Protein AF-A0A969NDB6-F1 (afdb_monomer_lite)

pLDDT: mean 90.85, std 9.31, range [54.62, 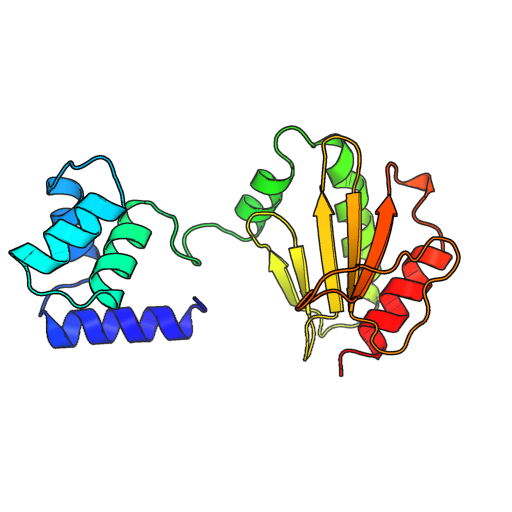98.62]

Secondary structure (DSSP, 8-state):
--HHHHHHHHHHHHHHHS--HHHHHHHHHHT--SSHHHHHHHHHHHH---HHHHHHHHHHHTT-STTSS-HHHHHHHHHTT-GGGHHHHHHHHHHHHTT-TT-EEEE-SS-EEEESSSEEEEEEE-SSS-EEEEE--TTPPPBTTBEE--STT-S--EEEEESSGGG--HHHHHHHHHHHHH--

Sequence (184 aa):
MDKKTEDTMIANLFKNTGKTIEEWIEIAKSMNTGKHGETVKLLKEKYELGLFFADLIVHKVNGTDSGSSSNEELIEKQYKGKEGLRPIYNKLLSSIMAFGNDIEVAPKNAYVSLRRKKQFACLKPATKTRFEIELIIKGQEASGILEAIVGAGAMCTHKIKIEDETQLTPEVYKWIELAYNKAN

Structure (mmCIF, N/CA/C/O backbone):
data_AF-A0A969NDB6-F1
#
_entry.id   AF-A0A969NDB6-F1
#
loop_
_atom_site.group_PDB
_atom_site.id
_atom_site.type_symbol
_atom_site.label_atom_id
_atom_site.label_alt_id
_atom_site.label_comp_id
_atom_site.label_asym_id
_atom_site.label_entity_id
_atom_site.label_seq_id
_atom_site.pdbx_PDB_ins_code
_atom_site.Cartn_x
_atom_site.Cartn_y
_atom_site.Cartn_z
_atom_site.occupancy
_atom_site.B_iso_or_equiv
_atom_site.auth_seq_id
_atom_site.auth_comp_id
_atom_site.auth_asym_id
_atom_site.auth_atom_id
_atom_site.pdbx_PDB_model_num
ATOM 1 N N . MET A 1 1 ? 4.160 -3.849 -11.859 1.00 56.94 1 MET A N 1
ATOM 2 C CA . MET A 1 1 ? 3.758 -4.795 -12.913 1.00 56.94 1 MET A CA 1
ATOM 3 C C . MET A 1 1 ? 3.403 -6.111 -12.242 1.00 56.94 1 MET A C 1
ATOM 5 O O . MET A 1 1 ? 4.077 -6.469 -11.284 1.00 56.94 1 MET A O 1
ATOM 9 N N . ASP A 1 2 ? 2.317 -6.778 -12.624 1.00 61.88 2 ASP A N 1
ATOM 10 C CA . ASP A 1 2 ? 2.126 -8.169 -12.199 1.00 61.88 2 ASP A CA 1
ATOM 11 C C . ASP A 1 2 ? 3.085 -9.081 -12.984 1.00 61.88 2 ASP A C 1
ATOM 13 O O . ASP A 1 2 ? 3.506 -8.741 -14.092 1.00 61.88 2 ASP A O 1
ATOM 17 N N . LYS A 1 3 ? 3.434 -10.235 -12.407 1.00 68.31 3 LYS A N 1
ATOM 18 C CA . LYS A 1 3 ? 4.443 -11.151 -12.961 1.00 68.31 3 LYS A CA 1
ATOM 19 C C . LYS A 1 3 ? 4.118 -11.615 -14.388 1.00 68.31 3 LYS A C 1
ATOM 21 O O . LYS A 1 3 ? 5.010 -11.719 -15.218 1.00 68.31 3 LYS A O 1
ATOM 26 N N . LYS A 1 4 ? 2.837 -11.824 -14.705 1.00 73.94 4 LYS A N 1
ATOM 27 C CA . LYS A 1 4 ? 2.400 -12.306 -16.023 1.00 73.94 4 LYS A CA 1
ATOM 28 C C . LYS A 1 4 ? 2.613 -11.254 -17.115 1.00 73.94 4 LYS A C 1
ATOM 30 O O . LYS A 1 4 ? 3.022 -11.586 -18.231 1.00 73.94 4 LYS A O 1
ATOM 35 N N . THR A 1 5 ? 2.343 -9.991 -16.797 1.00 76.12 5 THR A N 1
ATOM 36 C CA . THR A 1 5 ? 2.625 -8.865 -17.696 1.00 76.12 5 THR A CA 1
ATOM 37 C C . THR A 1 5 ? 4.128 -8.723 -17.941 1.00 76.12 5 THR A C 1
ATOM 39 O O . THR A 1 5 ? 4.548 -8.536 -19.081 1.00 76.12 5 THR A O 1
ATOM 42 N N . GLU A 1 6 ? 4.942 -8.889 -16.900 1.00 80.31 6 GLU A N 1
ATOM 43 C CA . GLU A 1 6 ? 6.401 -8.818 -16.998 1.00 80.31 6 GLU A CA 1
ATOM 44 C C . GLU A 1 6 ? 6.988 -9.938 -17.871 1.00 80.31 6 GLU A C 1
ATOM 46 O O . GLU A 1 6 ? 7.731 -9.651 -18.810 1.00 80.31 6 GLU A O 1
ATOM 51 N N . ASP A 1 7 ? 6.573 -11.189 -17.648 1.00 84.69 7 ASP A N 1
ATOM 52 C CA . ASP A 1 7 ? 7.001 -12.346 -18.448 1.00 84.69 7 ASP A CA 1
ATOM 53 C C . ASP A 1 7 ? 6.663 -12.154 -19.938 1.00 84.69 7 ASP A C 1
ATOM 55 O O . ASP A 1 7 ? 7.471 -12.431 -20.829 1.00 84.69 7 ASP A O 1
ATOM 59 N N . THR A 1 8 ? 5.479 -11.600 -20.222 1.00 89.06 8 THR A N 1
ATOM 60 C CA . THR A 1 8 ? 5.049 -11.276 -21.592 1.00 89.06 8 THR A CA 1
ATOM 61 C C . THR A 1 8 ? 5.933 -10.192 -22.217 1.00 89.06 8 THR A C 1
ATOM 63 O O . THR A 1 8 ? 6.289 -10.276 -23.395 1.00 89.06 8 THR A O 1
ATOM 66 N N . MET A 1 9 ? 6.313 -9.169 -21.448 1.00 87.81 9 MET A N 1
ATOM 67 C CA . MET A 1 9 ? 7.205 -8.112 -21.927 1.00 87.81 9 MET A CA 1
ATOM 68 C C . MET A 1 9 ? 8.623 -8.626 -22.183 1.00 87.81 9 MET A C 1
ATOM 70 O O . MET A 1 9 ? 9.207 -8.248 -23.196 1.00 87.81 9 MET A O 1
ATOM 74 N N . ILE A 1 10 ? 9.150 -9.517 -21.340 1.00 90.94 10 ILE A N 1
ATOM 75 C CA . ILE A 1 10 ? 10.466 -10.147 -21.540 1.00 90.94 10 ILE A CA 1
ATOM 76 C C . ILE A 1 10 ? 10.468 -11.004 -22.813 1.00 90.94 10 ILE A C 1
ATOM 78 O O . ILE A 1 10 ? 11.380 -10.891 -23.634 1.00 90.94 10 ILE A O 1
ATOM 82 N N . ALA A 1 11 ? 9.419 -11.800 -23.039 1.00 91.75 11 ALA A N 1
ATOM 83 C CA . ALA A 1 11 ? 9.289 -12.588 -24.265 1.00 91.75 11 ALA A CA 1
ATOM 84 C C . ALA A 1 11 ? 9.238 -11.699 -25.523 1.00 91.75 11 ALA A C 1
ATOM 86 O O . ALA A 1 11 ? 9.901 -11.981 -26.524 1.00 91.75 11 ALA A O 1
ATOM 87 N N . ASN A 1 12 ? 8.492 -10.591 -25.468 1.00 92.69 12 ASN A N 1
ATOM 88 C CA . ASN A 1 12 ? 8.413 -9.634 -26.573 1.00 92.69 12 ASN A CA 1
ATOM 89 C C . ASN A 1 12 ? 9.724 -8.866 -26.789 1.00 92.69 12 ASN A C 1
ATOM 91 O O . ASN A 1 12 ? 10.077 -8.590 -27.933 1.00 92.69 12 ASN A O 1
ATOM 95 N N . LEU A 1 13 ? 10.461 -8.552 -25.721 1.00 94.12 13 LEU A N 1
ATOM 96 C CA . LEU A 1 13 ? 11.786 -7.942 -25.810 1.00 94.12 13 LEU A CA 1
ATOM 97 C C . LEU A 1 13 ? 12.733 -8.844 -26.606 1.00 94.12 13 LEU A C 1
ATOM 99 O O . LEU A 1 13 ? 13.347 -8.379 -27.568 1.00 94.12 13 LEU A O 1
ATOM 103 N N . PHE A 1 14 ? 12.792 -10.134 -26.264 1.00 94.12 14 PHE A N 1
ATOM 104 C CA . PHE A 1 14 ? 13.602 -11.105 -27.000 1.00 94.12 14 PHE A CA 1
ATOM 105 C C . PHE A 1 14 ? 13.150 -11.224 -28.457 1.00 94.12 14 PHE A C 1
ATOM 107 O O . PHE A 1 14 ? 13.968 -11.124 -29.366 1.00 94.12 14 PHE A O 1
ATOM 114 N N . LYS A 1 15 ? 11.842 -11.345 -28.705 1.00 93.56 15 LYS A N 1
ATOM 115 C CA . LYS A 1 15 ? 11.293 -11.438 -30.066 1.00 93.56 15 LYS A CA 1
ATOM 116 C C . LYS A 1 15 ? 11.643 -10.226 -30.939 1.00 93.56 15 LYS A C 1
ATOM 118 O O . LYS A 1 15 ? 11.889 -10.393 -32.130 1.00 93.56 15 LYS A O 1
ATOM 123 N N . ASN A 1 16 ? 11.657 -9.027 -30.360 1.00 90.94 16 ASN A N 1
ATOM 124 C CA . ASN A 1 16 ? 11.872 -7.783 -31.100 1.00 90.94 16 ASN A CA 1
ATOM 125 C C . ASN A 1 16 ? 13.351 -7.419 -31.261 1.00 90.94 16 ASN A C 1
ATOM 127 O O . ASN A 1 16 ? 13.701 -6.729 -32.212 1.00 90.94 16 ASN A O 1
ATOM 131 N N . THR A 1 17 ? 14.205 -7.839 -30.329 1.00 92.88 17 THR A N 1
ATOM 132 C CA . THR A 1 17 ? 15.612 -7.405 -30.277 1.00 92.88 17 THR A CA 1
ATOM 133 C C . THR A 1 17 ? 16.616 -8.533 -30.496 1.00 92.88 17 THR A C 1
ATOM 135 O O . THR A 1 17 ? 17.795 -8.267 -30.715 1.00 92.88 17 THR A O 1
ATOM 138 N N . GLY A 1 18 ? 16.175 -9.789 -30.406 1.00 93.56 18 GLY A N 1
ATOM 139 C CA . GLY A 1 18 ? 17.024 -10.979 -30.457 1.00 93.56 18 GLY A CA 1
ATOM 140 C C . GLY A 1 18 ? 17.910 -11.186 -29.224 1.00 93.56 18 GLY A C 1
ATOM 141 O O . GLY A 1 18 ? 18.709 -12.116 -29.223 1.00 93.56 18 GLY A O 1
ATOM 142 N N . LYS A 1 19 ? 17.794 -10.334 -28.196 1.00 94.56 19 LYS A N 1
ATOM 143 C CA . LYS A 1 19 ? 18.609 -10.375 -26.975 1.00 94.56 19 LYS A CA 1
ATOM 144 C C . LYS A 1 19 ? 17.772 -10.684 -25.750 1.00 94.56 19 LYS A C 1
ATOM 146 O O . LYS A 1 19 ? 16.642 -10.201 -25.631 1.00 94.56 19 LYS A O 1
ATOM 151 N N . THR A 1 20 ? 18.313 -11.489 -24.842 1.00 95.12 20 THR A N 1
ATOM 152 C CA . THR A 1 20 ? 17.637 -11.800 -23.580 1.00 95.12 20 THR A CA 1
ATOM 153 C C . THR A 1 20 ? 17.645 -10.590 -22.648 1.00 95.12 20 THR A C 1
ATOM 155 O O . THR A 1 20 ? 18.378 -9.616 -22.850 1.00 95.12 20 THR A O 1
ATOM 158 N N . ILE A 1 21 ? 16.811 -10.635 -21.608 1.00 92.88 21 ILE A N 1
ATOM 159 C CA . ILE A 1 21 ? 16.787 -9.570 -20.603 1.00 92.88 21 ILE A CA 1
ATOM 160 C C . ILE A 1 21 ? 18.132 -9.474 -19.866 1.00 92.88 21 ILE A C 1
ATOM 162 O O . ILE A 1 21 ? 18.583 -8.370 -19.584 1.00 92.88 21 ILE A O 1
ATOM 166 N N . GLU A 1 22 ? 18.819 -10.594 -19.633 1.00 92.75 22 GLU A N 1
ATOM 167 C CA . GLU A 1 22 ? 20.148 -10.647 -19.011 1.00 92.75 22 GLU A CA 1
ATOM 168 C C . GLU A 1 22 ? 21.210 -9.954 -19.872 1.00 92.75 22 GLU A C 1
ATOM 170 O O . GLU A 1 22 ? 21.992 -9.155 -19.358 1.00 92.75 22 GLU A O 1
ATOM 175 N N . GLU A 1 23 ? 21.206 -10.181 -21.188 1.00 94.12 23 GLU A N 1
ATOM 176 C CA . GLU A 1 23 ? 22.120 -9.488 -22.105 1.00 94.12 23 GLU A CA 1
ATOM 177 C C . GLU A 1 23 ? 21.876 -7.974 -22.108 1.00 94.12 23 GLU A C 1
ATOM 179 O O . GLU A 1 23 ? 22.820 -7.180 -22.082 1.00 94.12 23 GLU A O 1
ATOM 184 N N . TRP A 1 24 ? 20.608 -7.556 -22.098 1.00 95.69 24 TRP A N 1
ATOM 185 C CA . TRP A 1 24 ? 20.250 -6.142 -22.010 1.00 95.69 24 TRP A CA 1
ATOM 186 C C . TRP A 1 24 ? 20.646 -5.505 -20.677 1.00 95.69 24 TRP A C 1
ATOM 188 O O . TRP A 1 24 ? 21.069 -4.346 -20.663 1.00 95.69 24 TRP A O 1
ATOM 198 N N . ILE A 1 25 ? 20.541 -6.244 -19.571 1.00 92.50 25 ILE A N 1
ATOM 199 C CA . ILE A 1 25 ? 21.003 -5.804 -18.250 1.00 92.50 25 ILE A CA 1
ATOM 200 C C . ILE A 1 25 ? 22.509 -5.522 -18.284 1.00 92.50 25 ILE A C 1
ATOM 202 O O . ILE A 1 25 ? 22.933 -4.468 -17.811 1.00 92.50 25 ILE A O 1
ATOM 206 N N . GLU A 1 26 ? 23.316 -6.405 -18.874 1.00 93.75 26 GLU A N 1
ATOM 207 C CA . GLU A 1 26 ? 24.767 -6.198 -18.980 1.00 93.75 26 GLU A CA 1
ATOM 208 C C . GLU A 1 26 ? 25.119 -5.009 -19.887 1.00 93.75 26 GLU A C 1
ATOM 210 O O . GLU A 1 26 ? 25.949 -4.167 -19.522 1.00 93.75 26 GLU A O 1
ATOM 215 N N . ILE A 1 27 ? 24.415 -4.853 -21.015 1.00 93.81 27 ILE A N 1
ATOM 216 C CA . ILE A 1 27 ? 24.542 -3.670 -21.880 1.00 93.81 27 ILE A CA 1
ATOM 217 C C . ILE A 1 27 ? 24.242 -2.394 -21.087 1.00 93.81 27 ILE A C 1
ATOM 219 O O . ILE A 1 27 ? 25.039 -1.457 -21.113 1.00 93.81 27 ILE A O 1
ATOM 223 N N . ALA A 1 28 ? 23.131 -2.353 -20.353 1.00 91.75 28 ALA A N 1
ATOM 224 C CA . ALA A 1 28 ? 22.728 -1.184 -19.580 1.00 91.75 28 ALA A CA 1
ATOM 225 C C . ALA A 1 28 ? 23.688 -0.877 -18.415 1.00 91.75 28 ALA A C 1
ATOM 227 O O . ALA A 1 28 ? 24.012 0.293 -18.199 1.00 91.75 28 ALA A O 1
ATOM 228 N N . LYS A 1 29 ? 24.209 -1.893 -17.709 1.00 89.50 29 LYS A N 1
ATOM 229 C CA . LYS A 1 29 ? 25.241 -1.720 -16.667 1.00 89.50 29 LYS A CA 1
ATOM 230 C C . LYS A 1 29 ? 26.524 -1.110 -17.232 1.00 89.50 29 LYS A C 1
ATOM 232 O O . LYS A 1 29 ? 27.082 -0.199 -16.623 1.00 89.50 29 LYS A O 1
ATOM 237 N N . SER A 1 30 ? 26.959 -1.551 -18.416 1.00 90.44 30 SER A N 1
ATOM 238 C CA . SER A 1 30 ? 28.181 -1.038 -19.057 1.00 90.44 30 SER A CA 1
ATOM 239 C C . SER A 1 30 ? 28.108 0.445 -19.453 1.00 90.44 30 SER A C 1
ATOM 241 O O . SER A 1 30 ? 29.143 1.080 -19.644 1.00 90.44 30 SER A O 1
ATOM 243 N N . MET A 1 31 ? 26.905 1.034 -19.529 1.00 88.12 31 MET A N 1
ATOM 244 C CA . MET A 1 31 ? 26.732 2.459 -19.843 1.00 88.12 31 MET A CA 1
ATOM 245 C C . MET A 1 31 ? 27.167 3.396 -18.706 1.00 88.12 31 MET A C 1
ATOM 247 O O . MET A 1 31 ? 27.392 4.575 -18.966 1.00 88.12 31 MET A O 1
ATOM 251 N N . ASN A 1 32 ? 27.265 2.892 -17.469 1.00 76.31 32 ASN A N 1
ATOM 252 C CA . ASN A 1 32 ? 27.785 3.586 -16.282 1.00 76.31 32 ASN A CA 1
ATOM 253 C C . ASN A 1 32 ? 27.264 5.027 -16.059 1.00 76.31 32 ASN A C 1
ATOM 255 O O . ASN A 1 32 ? 28.014 5.923 -15.680 1.00 76.31 32 ASN A O 1
ATOM 259 N N . THR A 1 33 ? 25.973 5.274 -16.294 1.00 78.44 33 THR A N 1
ATOM 260 C CA . THR A 1 33 ? 25.375 6.620 -16.156 1.00 78.44 33 THR A CA 1
ATOM 261 C C . THR A 1 33 ? 25.088 7.012 -14.702 1.00 78.44 33 THR A C 1
ATOM 263 O O . THR A 1 33 ? 24.906 8.186 -14.392 1.00 78.44 33 THR A O 1
ATOM 266 N N . GLY A 1 34 ? 24.961 6.032 -13.798 1.00 73.06 34 GLY A N 1
ATOM 267 C CA . GLY A 1 34 ? 24.562 6.239 -12.402 1.00 73.06 34 GLY A CA 1
ATOM 268 C C . GLY A 1 34 ? 23.130 6.761 -12.194 1.00 73.06 34 GLY A C 1
ATOM 269 O O . GLY A 1 34 ? 22.713 6.939 -11.050 1.00 73.06 34 GLY A O 1
ATOM 270 N N . LYS A 1 35 ? 22.352 7.004 -13.260 1.00 81.81 35 LYS A N 1
ATOM 271 C CA . LYS A 1 35 ? 21.000 7.578 -13.183 1.00 81.81 35 LYS A CA 1
ATOM 272 C C . LYS A 1 35 ? 20.023 6.853 -14.099 1.00 81.81 35 LYS A C 1
ATOM 274 O O . LYS A 1 35 ? 20.237 6.750 -15.303 1.00 81.81 35 LYS A O 1
ATOM 279 N N . HIS A 1 36 ? 18.880 6.467 -13.532 1.00 86.50 36 HIS A N 1
ATOM 280 C CA . HIS A 1 36 ? 17.821 5.734 -14.230 1.00 86.50 36 HIS A CA 1
ATOM 281 C C . HIS A 1 36 ? 17.387 6.412 -15.546 1.00 86.50 36 HIS A C 1
ATOM 283 O O . HIS A 1 36 ? 17.457 5.797 -16.608 1.00 86.50 36 HIS A O 1
ATOM 289 N N . GLY A 1 37 ? 17.006 7.695 -15.501 1.00 85.94 37 GLY A N 1
ATOM 290 C CA . GLY A 1 37 ? 16.507 8.410 -16.684 1.00 85.94 37 GLY A CA 1
ATOM 291 C C . GLY A 1 37 ? 17.548 8.589 -17.797 1.00 85.94 37 GLY A C 1
ATOM 292 O O . GLY A 1 37 ? 17.196 8.572 -18.975 1.00 85.94 37 GLY A O 1
ATOM 293 N N . GLU A 1 38 ? 18.831 8.707 -17.442 1.00 90.25 38 GLU A N 1
ATOM 294 C CA . GLU A 1 38 ? 19.919 8.805 -18.422 1.00 90.25 38 GLU A CA 1
ATOM 295 C C . GLU A 1 38 ? 20.175 7.449 -19.099 1.00 90.25 38 GLU A C 1
ATOM 297 O O . GLU A 1 38 ? 20.328 7.406 -20.319 1.00 90.25 38 GLU A O 1
ATOM 302 N N . THR A 1 39 ? 20.114 6.331 -18.362 1.00 91.06 39 THR A N 1
ATOM 303 C CA . THR 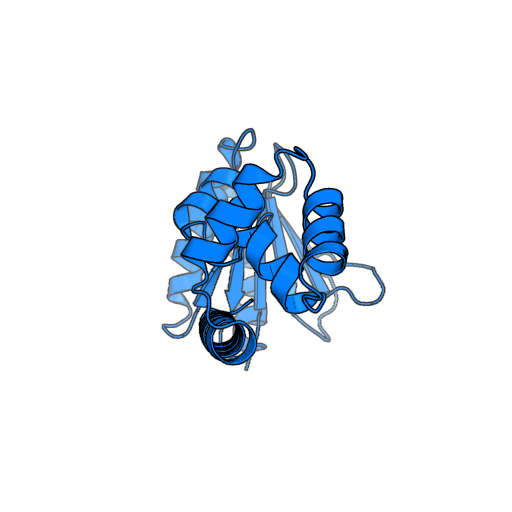A 1 39 ? 20.203 4.985 -18.963 1.00 91.06 39 THR A CA 1
ATOM 304 C C . THR A 1 39 ? 19.031 4.700 -19.898 1.00 91.06 39 THR A C 1
ATOM 306 O O . THR A 1 39 ? 19.245 4.211 -21.005 1.00 91.06 39 THR A O 1
ATOM 309 N N . VAL A 1 40 ? 17.799 5.054 -19.503 1.00 91.88 40 VAL A N 1
ATOM 310 C CA . VAL A 1 40 ? 16.613 4.905 -20.369 1.00 91.88 40 VAL A CA 1
ATOM 311 C C . VAL A 1 40 ? 16.798 5.702 -21.660 1.00 91.88 40 VAL A C 1
ATOM 313 O O . VAL A 1 40 ? 16.564 5.177 -22.747 1.00 91.88 40 VAL A O 1
ATOM 316 N N . LYS A 1 41 ? 17.261 6.955 -21.566 1.00 93.56 41 LYS A N 1
ATOM 317 C CA . LYS A 1 41 ? 17.526 7.796 -22.740 1.00 93.56 41 LYS A CA 1
ATOM 318 C C . LYS A 1 41 ? 18.564 7.162 -23.673 1.00 93.56 41 LYS A C 1
ATOM 320 O O . LYS A 1 41 ? 18.301 7.058 -24.866 1.00 93.56 41 LYS A O 1
ATOM 325 N N . LEU A 1 42 ? 19.690 6.682 -23.142 1.00 93.50 42 LEU A N 1
ATOM 326 C CA . LEU A 1 42 ? 20.736 6.043 -23.949 1.00 93.50 42 LEU A CA 1
ATOM 327 C C . LEU A 1 42 ? 20.272 4.744 -24.612 1.00 93.50 42 LEU A C 1
ATOM 329 O O . LEU A 1 42 ? 20.627 4.497 -25.761 1.00 93.50 42 LEU A O 1
ATOM 333 N N . LEU A 1 43 ? 19.472 3.927 -23.922 1.00 94.25 43 LEU A N 1
ATOM 334 C CA . LEU A 1 43 ? 18.885 2.713 -24.496 1.00 94.25 43 LEU A CA 1
ATOM 335 C C . LEU A 1 43 ? 17.964 3.039 -25.678 1.00 94.25 43 LEU A C 1
ATOM 337 O O . LEU A 1 43 ? 18.006 2.357 -26.699 1.00 94.25 43 LEU A O 1
ATOM 341 N N . LYS A 1 44 ? 17.181 4.117 -25.572 1.00 94.44 44 LYS A N 1
ATOM 342 C CA . LYS A 1 44 ? 16.338 4.599 -26.673 1.00 94.44 44 LYS A CA 1
ATOM 343 C C . LYS A 1 44 ? 17.166 5.145 -27.838 1.00 94.44 44 LYS A C 1
ATOM 345 O O . LYS A 1 44 ? 16.866 4.838 -28.981 1.00 94.44 44 LYS A O 1
ATOM 350 N N . GLU A 1 45 ? 18.186 5.957 -27.563 1.00 93.69 45 GLU A N 1
ATOM 351 C CA . GLU A 1 45 ? 18.968 6.642 -28.605 1.00 93.69 45 GLU A CA 1
ATOM 352 C C . GLU A 1 45 ? 19.951 5.715 -29.328 1.00 93.69 45 GLU A C 1
ATOM 354 O O . GLU A 1 45 ? 20.113 5.828 -30.537 1.00 93.69 45 GLU A O 1
ATOM 359 N N . LYS A 1 46 ? 20.612 4.800 -28.609 1.00 93.38 46 LYS A N 1
ATOM 360 C CA . LYS A 1 46 ? 21.635 3.914 -29.193 1.00 93.38 46 LYS A CA 1
ATOM 361 C C . LYS A 1 46 ? 21.072 2.625 -29.783 1.00 93.38 46 LYS A C 1
ATOM 363 O O . LYS A 1 46 ? 21.708 2.048 -30.657 1.00 93.38 46 LYS A O 1
ATOM 368 N N . TYR A 1 47 ? 19.937 2.154 -29.269 1.00 91.38 47 TYR A N 1
ATOM 369 C CA . TYR A 1 47 ? 19.380 0.843 -29.615 1.00 91.38 47 TYR A CA 1
ATOM 370 C C . TYR A 1 47 ? 17.924 0.907 -30.079 1.00 91.38 47 TYR A C 1
ATOM 372 O O . TYR A 1 47 ? 17.288 -0.135 -30.215 1.00 91.38 47 TYR A O 1
ATOM 380 N N . GLU A 1 48 ? 17.388 2.116 -30.280 1.00 90.56 48 GLU A N 1
ATOM 381 C CA . GLU A 1 48 ? 16.028 2.364 -30.783 1.00 90.56 48 GLU A CA 1
ATOM 382 C C . GLU A 1 48 ? 14.931 1.645 -29.980 1.00 90.56 48 GLU A C 1
ATOM 384 O O . GLU A 1 48 ? 13.835 1.366 -30.471 1.00 90.56 48 GLU A O 1
ATOM 389 N N . LEU A 1 49 ? 15.208 1.352 -28.704 1.00 92.19 49 LEU A N 1
ATOM 390 C CA . LEU A 1 49 ? 14.249 0.678 -27.844 1.00 92.19 49 LEU A CA 1
ATOM 391 C C . LEU A 1 49 ? 13.063 1.597 -27.544 1.00 92.19 49 LEU A C 1
ATOM 393 O O . LEU A 1 49 ? 13.212 2.781 -27.244 1.00 92.19 49 LEU A O 1
ATOM 397 N N . GLY A 1 50 ? 11.859 1.025 -27.554 1.00 89.31 50 GLY A N 1
ATOM 398 C CA . GLY A 1 50 ? 10.670 1.703 -27.047 1.00 89.31 50 GLY A CA 1
ATOM 399 C C . GLY A 1 50 ? 10.784 1.989 -25.545 1.00 89.31 50 GLY A C 1
ATOM 400 O O . GLY A 1 50 ? 11.457 1.258 -24.815 1.00 89.31 50 GLY A O 1
ATOM 401 N N . LEU A 1 51 ? 10.075 3.024 -25.070 1.00 88.88 51 LEU A N 1
ATOM 402 C CA . LEU A 1 51 ? 10.086 3.449 -23.660 1.00 88.88 51 LEU A CA 1
ATOM 403 C C . LEU A 1 51 ? 9.876 2.270 -22.704 1.00 88.88 51 LEU A C 1
ATOM 405 O O . LEU A 1 51 ? 10.642 2.110 -21.767 1.00 88.88 51 LEU A O 1
ATOM 409 N N . PHE A 1 52 ? 8.888 1.422 -22.982 1.00 85.88 52 PHE A N 1
ATOM 410 C CA . PHE A 1 52 ? 8.537 0.290 -22.128 1.00 85.88 52 PHE A CA 1
ATOM 411 C C . PHE A 1 52 ? 9.667 -0.738 -21.961 1.00 85.88 52 PHE A C 1
ATOM 413 O O . PHE A 1 52 ? 9.845 -1.270 -20.870 1.00 85.88 52 PHE A O 1
ATOM 420 N N . PHE A 1 53 ? 10.439 -1.013 -23.016 1.00 92.12 53 PHE A N 1
ATOM 421 C CA . PHE A 1 53 ? 11.565 -1.947 -22.945 1.00 92.12 53 PHE A CA 1
ATOM 422 C C . PHE A 1 53 ? 12.776 -1.320 -22.266 1.00 92.12 53 PHE A C 1
ATOM 424 O O . PHE A 1 53 ? 13.383 -1.950 -21.405 1.00 92.12 53 PHE A O 1
ATOM 431 N N . ALA A 1 54 ? 13.095 -0.071 -22.613 1.00 91.56 54 ALA A N 1
ATOM 432 C CA . ALA A 1 54 ? 14.176 0.659 -21.964 1.00 91.56 54 ALA A CA 1
ATOM 433 C C . ALA A 1 54 ? 13.925 0.787 -20.450 1.00 91.56 54 ALA A C 1
ATOM 435 O O . ALA A 1 54 ? 14.821 0.527 -19.654 1.00 91.56 54 ALA A O 1
ATOM 436 N N . ASP A 1 55 ? 12.694 1.106 -20.051 1.00 88.44 55 ASP A N 1
ATOM 437 C CA . ASP A 1 55 ? 12.288 1.227 -18.650 1.00 88.44 55 ASP A CA 1
ATOM 438 C C . ASP A 1 55 ? 12.362 -0.118 -17.906 1.00 88.44 55 ASP A C 1
ATOM 440 O O . ASP A 1 55 ? 12.961 -0.196 -16.833 1.00 88.44 55 ASP A O 1
ATOM 444 N N . LEU A 1 56 ? 11.866 -1.207 -18.516 1.00 88.75 56 LEU A N 1
ATOM 445 C CA . LEU A 1 56 ? 11.976 -2.572 -17.978 1.00 88.75 56 LEU A CA 1
ATOM 446 C C . LEU A 1 56 ? 13.434 -2.967 -17.697 1.00 88.75 56 LEU A C 1
ATOM 448 O O . LEU A 1 56 ? 13.741 -3.463 -16.612 1.00 88.75 56 LEU A O 1
ATOM 452 N N . ILE A 1 57 ? 14.335 -2.732 -18.655 1.00 90.56 57 ILE A N 1
ATOM 453 C CA . ILE A 1 57 ? 15.760 -3.069 -18.525 1.00 90.56 57 ILE A CA 1
ATOM 454 C C . ILE A 1 57 ? 16.382 -2.299 -17.357 1.00 90.56 57 ILE A C 1
ATOM 456 O O . ILE A 1 57 ? 17.062 -2.889 -16.520 1.00 90.56 57 ILE A O 1
ATOM 460 N N . VAL A 1 58 ? 16.132 -0.992 -17.254 1.00 90.00 58 VAL A N 1
ATOM 461 C CA . VAL A 1 58 ? 16.723 -0.171 -16.186 1.00 90.00 58 VAL A CA 1
ATOM 462 C C . VAL A 1 58 ? 16.124 -0.507 -14.817 1.00 90.00 58 VAL A C 1
ATOM 464 O O . VAL A 1 58 ? 16.844 -0.499 -13.817 1.00 90.00 58 VAL A O 1
ATOM 467 N N . HIS A 1 59 ? 14.840 -0.865 -14.748 1.00 85.81 59 HIS A N 1
ATOM 468 C CA . HIS A 1 59 ? 14.233 -1.396 -13.527 1.00 85.81 59 HIS A CA 1
ATOM 469 C C . HIS A 1 59 ? 14.906 -2.691 -13.062 1.00 85.81 59 HIS A C 1
ATOM 471 O O . HIS A 1 59 ? 15.231 -2.804 -11.878 1.00 85.81 59 HIS A O 1
ATOM 477 N N . LYS A 1 60 ? 15.196 -3.612 -13.989 1.00 86.56 60 LYS A N 1
ATOM 478 C CA . LYS A 1 60 ? 15.930 -4.852 -13.698 1.00 86.56 60 LYS A CA 1
ATOM 479 C C . LYS A 1 60 ? 17.370 -4.603 -13.256 1.00 86.56 60 LYS A C 1
ATOM 481 O O . LYS A 1 60 ? 17.825 -5.223 -12.301 1.00 86.56 60 LYS A O 1
ATOM 486 N N . VAL A 1 61 ? 18.076 -3.664 -13.892 1.00 86.31 61 VAL A N 1
ATOM 487 C CA . VAL A 1 61 ? 19.436 -3.257 -13.481 1.00 86.31 61 VAL A CA 1
ATOM 488 C C . VAL A 1 61 ? 19.448 -2.729 -12.046 1.00 86.31 61 VAL A C 1
ATOM 490 O O . VAL A 1 61 ? 20.346 -3.060 -11.276 1.00 86.31 61 VAL A O 1
ATOM 493 N N . ASN A 1 62 ? 18.449 -1.924 -11.681 1.00 81.56 62 ASN A N 1
ATOM 494 C CA . ASN A 1 62 ? 18.377 -1.281 -10.371 1.00 81.56 62 ASN A CA 1
ATOM 495 C C . ASN A 1 62 ? 17.738 -2.162 -9.283 1.00 81.56 62 ASN A C 1
ATOM 497 O O . ASN A 1 62 ? 17.657 -1.722 -8.136 1.00 81.56 62 ASN A O 1
ATOM 501 N N . GLY A 1 63 ? 17.228 -3.351 -9.626 1.00 73.31 63 GLY A N 1
ATOM 502 C CA . GLY A 1 63 ? 16.447 -4.190 -8.710 1.00 73.31 63 GLY A CA 1
ATOM 503 C C . GLY A 1 63 ? 15.169 -3.508 -8.206 1.00 73.31 63 GLY A C 1
ATOM 504 O O . GLY A 1 63 ? 14.724 -3.759 -7.086 1.00 73.31 63 GLY A O 1
ATOM 505 N N . THR A 1 64 ? 14.608 -2.585 -8.993 1.00 67.44 64 THR A N 1
ATOM 506 C CA . THR A 1 64 ? 13.377 -1.845 -8.664 1.00 67.44 64 THR A CA 1
ATOM 507 C C . THR A 1 64 ? 12.176 -2.305 -9.477 1.00 67.44 64 THR A C 1
ATOM 509 O O . THR A 1 64 ? 11.106 -1.700 -9.385 1.00 67.44 64 THR A O 1
ATOM 512 N N . ASP A 1 65 ? 12.319 -3.365 -10.271 1.00 67.44 65 ASP A N 1
ATOM 513 C CA . ASP A 1 65 ? 11.163 -4.041 -10.835 1.00 67.44 65 ASP A CA 1
ATOM 514 C C . ASP A 1 65 ? 10.298 -4.638 -9.721 1.00 67.44 65 ASP A C 1
ATOM 516 O O . ASP A 1 65 ? 10.753 -5.024 -8.644 1.00 67.44 65 ASP A O 1
ATOM 520 N N . SER A 1 66 ? 9.006 -4.709 -10.004 1.00 57.25 66 SER A N 1
ATOM 521 C CA . SER A 1 66 ? 7.979 -5.167 -9.071 1.00 57.25 66 SER A CA 1
ATOM 522 C C . SER A 1 66 ? 8.152 -6.609 -8.574 1.00 57.25 66 SER A C 1
ATOM 524 O O . SER A 1 66 ? 7.449 -6.976 -7.634 1.00 57.25 66 SER A O 1
ATOM 526 N N . GLY A 1 67 ? 9.046 -7.403 -9.176 1.00 56.97 67 GLY A N 1
ATOM 527 C CA . GLY A 1 67 ? 9.380 -8.769 -8.763 1.00 56.97 67 GLY A CA 1
ATOM 528 C C . GLY A 1 67 ? 10.717 -8.924 -8.027 1.00 56.97 67 GLY A C 1
ATOM 529 O O . GLY A 1 67 ? 11.002 -10.021 -7.555 1.00 56.97 67 GLY A O 1
ATOM 530 N N . SER A 1 68 ? 11.525 -7.865 -7.902 1.00 58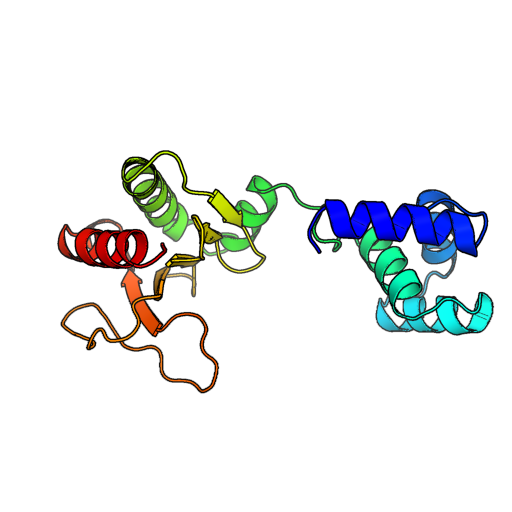.19 68 SER A N 1
ATOM 531 C CA . SER A 1 68 ? 12.887 -7.947 -7.342 1.00 58.19 68 SER A CA 1
ATOM 532 C C . SER A 1 68 ? 12.971 -7.955 -5.817 1.00 58.19 68 SER A C 1
ATOM 534 O O . SER A 1 68 ? 14.037 -8.212 -5.269 1.00 58.19 68 SER A O 1
ATOM 536 N N . SER A 1 69 ? 11.883 -7.652 -5.108 1.00 60.12 69 SER A N 1
ATOM 537 C CA . SER A 1 69 ? 11.838 -7.741 -3.644 1.00 60.12 69 SER A CA 1
ATOM 538 C C . SER A 1 69 ? 10.811 -8.775 -3.217 1.00 60.12 69 SER A C 1
ATOM 540 O O . SER A 1 69 ? 9.677 -8.769 -3.702 1.00 60.12 69 SER A O 1
ATOM 542 N N . SER A 1 70 ? 11.193 -9.638 -2.279 1.00 77.56 70 SER A N 1
ATOM 543 C CA . SER A 1 70 ? 10.242 -10.538 -1.630 1.00 77.56 70 SER A CA 1
ATOM 544 C C . SER A 1 70 ? 9.198 -9.750 -0.824 1.00 77.56 70 SER A C 1
ATOM 546 O O . SER A 1 70 ? 9.424 -8.605 -0.417 1.00 77.56 70 SER A O 1
ATOM 548 N N . ASN A 1 71 ? 8.039 -10.366 -0.568 1.00 80.94 71 ASN A N 1
ATOM 549 C CA . ASN A 1 71 ? 7.004 -9.767 0.280 1.00 80.94 71 ASN A CA 1
ATOM 550 C C . ASN A 1 71 ? 7.557 -9.379 1.660 1.00 80.94 71 ASN A C 1
ATOM 552 O O . ASN A 1 71 ? 7.227 -8.306 2.162 1.00 80.94 71 ASN A O 1
ATOM 556 N N . GLU A 1 72 ? 8.426 -10.217 2.233 1.00 81.56 72 GLU A N 1
ATOM 557 C CA . GLU A 1 72 ? 9.057 -9.950 3.525 1.00 81.56 72 GLU A CA 1
ATOM 558 C C . GLU A 1 72 ? 10.000 -8.746 3.444 1.00 81.56 72 GLU A C 1
ATOM 560 O O . GLU A 1 72 ? 9.887 -7.832 4.250 1.00 81.56 72 GLU A O 1
ATOM 565 N N . GLU A 1 73 ? 10.854 -8.655 2.420 1.00 84.81 73 GLU A N 1
ATOM 566 C CA . GLU A 1 73 ? 11.732 -7.489 2.236 1.00 84.81 73 GLU A CA 1
ATOM 567 C C . GLU A 1 73 ? 10.962 -6.176 2.080 1.00 84.81 73 GLU A C 1
ATOM 569 O O . GLU A 1 73 ? 11.401 -5.135 2.577 1.00 84.81 73 GLU A O 1
ATOM 574 N N . LEU A 1 74 ? 9.827 -6.195 1.375 1.00 88.44 74 LEU A N 1
ATOM 575 C CA . LEU A 1 74 ? 8.970 -5.017 1.244 1.00 88.44 74 LEU A CA 1
ATOM 576 C C . LEU A 1 74 ? 8.370 -4.613 2.590 1.00 88.44 74 LEU A C 1
ATOM 578 O O . LEU A 1 74 ? 8.306 -3.419 2.880 1.00 88.44 74 LEU A O 1
ATOM 582 N N . ILE A 1 75 ? 7.956 -5.581 3.407 1.00 91.62 75 ILE A N 1
ATOM 583 C CA . ILE A 1 75 ? 7.454 -5.327 4.759 1.00 91.62 75 ILE A CA 1
ATOM 584 C C . ILE A 1 75 ? 8.586 -4.771 5.628 1.00 91.62 75 ILE A C 1
ATOM 586 O O . ILE A 1 75 ? 8.434 -3.680 6.166 1.00 91.62 75 ILE A O 1
ATOM 590 N N . GLU A 1 76 ? 9.747 -5.424 5.696 1.00 91.75 76 GLU A N 1
ATOM 591 C CA . GLU A 1 76 ? 10.917 -4.962 6.462 1.00 91.75 76 GLU A CA 1
ATOM 592 C C . GLU A 1 76 ? 11.283 -3.504 6.152 1.00 91.75 76 GLU A C 1
ATOM 594 O O . GLU A 1 76 ? 11.444 -2.673 7.051 1.00 91.75 76 GLU A O 1
ATOM 599 N N . LYS A 1 77 ? 11.339 -3.152 4.861 1.00 93.44 77 LYS A N 1
ATOM 600 C CA . LYS A 1 77 ? 11.643 -1.785 4.410 1.00 93.44 77 LYS A CA 1
ATOM 601 C C . LYS A 1 77 ? 10.635 -0.753 4.927 1.00 93.44 77 LYS A C 1
ATOM 603 O O . LYS A 1 77 ? 11.042 0.372 5.218 1.00 93.44 77 LYS A O 1
ATOM 608 N N . GLN A 1 78 ? 9.354 -1.106 5.072 1.00 94.62 78 GLN A N 1
ATOM 609 C CA . GLN A 1 78 ? 8.325 -0.192 5.587 1.00 94.62 78 GLN A CA 1
ATOM 610 C C . GLN A 1 78 ? 8.540 0.181 7.061 1.00 94.62 78 GLN A C 1
ATOM 612 O O . GLN A 1 78 ? 8.133 1.273 7.469 1.00 94.62 78 GLN A O 1
ATOM 617 N N . TYR A 1 79 ? 9.182 -0.691 7.847 1.00 96.38 79 TYR A N 1
ATOM 618 C CA . TYR A 1 79 ? 9.375 -0.505 9.292 1.00 96.38 79 TYR A CA 1
ATOM 619 C C . TYR A 1 79 ? 10.754 0.015 9.687 1.00 96.38 79 TYR A C 1
ATOM 621 O O . TYR A 1 79 ? 10.966 0.288 10.866 1.00 96.38 79 TYR A O 1
ATOM 629 N N . LYS A 1 80 ? 11.678 0.215 8.741 1.00 95.50 80 LYS A N 1
ATOM 630 C CA . LYS A 1 80 ? 12.988 0.805 9.043 1.00 95.50 80 LYS A CA 1
ATOM 631 C C . LYS A 1 80 ? 12.828 2.207 9.656 1.00 95.50 80 LYS A C 1
ATOM 633 O O . LYS A 1 80 ? 12.309 3.122 9.012 1.00 95.50 80 LYS A O 1
ATOM 638 N N . GLY A 1 81 ? 13.287 2.384 10.894 1.00 96.12 81 GLY A N 1
ATOM 639 C CA . GLY A 1 81 ? 13.106 3.595 11.705 1.00 96.12 81 GLY A CA 1
ATOM 640 C C . GLY A 1 81 ? 11.699 3.779 12.294 1.00 96.12 81 GLY A C 1
ATOM 641 O O . GLY A 1 81 ? 11.378 4.882 12.748 1.00 96.12 81 GLY A O 1
ATOM 642 N N . LYS A 1 82 ? 10.855 2.742 12.231 1.00 96.75 82 LYS A N 1
ATOM 643 C CA . LYS A 1 82 ? 9.463 2.660 12.718 1.00 96.75 82 LYS A CA 1
ATOM 644 C C . LYS A 1 82 ? 9.183 1.295 13.372 1.00 96.75 82 LYS A C 1
ATOM 646 O O . LYS A 1 82 ? 8.050 0.815 13.367 1.00 96.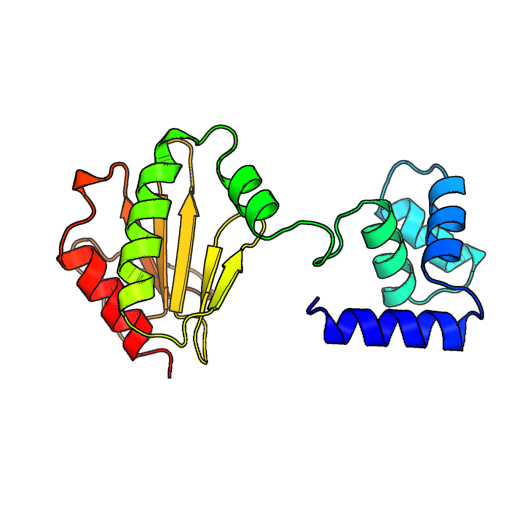75 82 LYS A O 1
ATOM 651 N N . GLU A 1 83 ? 10.213 0.645 13.903 1.00 96.25 83 GLU A N 1
ATOM 652 C CA . GLU A 1 83 ? 10.201 -0.756 14.337 1.00 96.25 83 GLU A CA 1
ATOM 653 C C . GLU A 1 83 ? 9.142 -1.020 15.418 1.00 96.25 83 GLU A C 1
ATOM 655 O O . GLU A 1 83 ? 8.492 -2.064 15.410 1.00 96.25 83 GLU A O 1
ATOM 660 N N . GLY A 1 84 ? 8.892 -0.033 16.288 1.00 95.44 84 GLY A N 1
ATOM 661 C CA . GLY A 1 84 ? 7.864 -0.098 17.332 1.00 95.44 84 GLY A CA 1
ATOM 662 C C . GLY A 1 84 ? 6.428 -0.255 16.817 1.00 95.44 84 GLY A C 1
ATOM 663 O O . GLY A 1 84 ? 5.558 -0.655 17.581 1.00 95.44 84 GLY A O 1
ATOM 664 N N . LEU A 1 85 ? 6.166 -0.004 15.528 1.00 97.56 85 LEU A N 1
ATOM 665 C CA . LEU A 1 85 ? 4.846 -0.199 14.916 1.00 97.56 85 LEU A CA 1
ATOM 666 C C . LEU A 1 85 ? 4.642 -1.608 14.341 1.00 97.56 85 LEU A C 1
ATOM 668 O O . LEU A 1 85 ? 3.536 -1.944 13.909 1.00 97.56 85 LEU A O 1
ATOM 672 N N . ARG A 1 86 ? 5.682 -2.449 14.305 1.00 95.75 86 ARG A N 1
ATOM 673 C CA . ARG A 1 86 ? 5.575 -3.811 13.764 1.00 95.75 86 ARG A CA 1
ATOM 674 C C . ARG A 1 86 ? 4.641 -4.728 14.567 1.00 95.75 86 ARG A C 1
ATOM 676 O O . ARG A 1 86 ? 3.889 -5.468 13.931 1.00 95.75 86 ARG A O 1
ATOM 683 N N . PRO A 1 87 ? 4.601 -4.675 15.912 1.00 96.69 87 PRO A N 1
ATOM 684 C CA . PRO A 1 87 ? 3.645 -5.466 16.688 1.00 96.69 87 PRO A CA 1
ATOM 685 C C . PRO A 1 87 ? 2.177 -5.185 16.326 1.00 96.69 87 PRO A C 1
ATOM 687 O O . PRO A 1 87 ? 1.401 -6.126 16.153 1.00 96.69 87 PRO A O 1
ATOM 690 N N . ILE A 1 88 ? 1.818 -3.914 16.084 1.00 98.00 88 ILE A N 1
ATOM 691 C CA . ILE A 1 88 ? 0.473 -3.511 15.627 1.00 98.00 88 ILE A CA 1
ATOM 692 C C . ILE A 1 88 ? 0.116 -4.220 14.315 1.00 98.00 88 ILE A C 1
ATOM 694 O O . ILE A 1 88 ? -0.964 -4.796 14.191 1.00 98.00 88 ILE A O 1
ATOM 698 N N . TYR A 1 89 ? 1.036 -4.221 13.348 1.00 97.81 89 TYR A N 1
ATOM 699 C CA . TYR A 1 89 ? 0.833 -4.896 12.068 1.00 97.81 89 TYR A CA 1
ATOM 700 C C . TYR A 1 89 ? 0.657 -6.403 12.211 1.00 97.81 89 TYR A C 1
ATOM 702 O O . TYR A 1 89 ? -0.297 -6.947 11.661 1.00 97.81 89 TYR A O 1
ATOM 710 N N . ASN A 1 90 ? 1.529 -7.068 12.973 1.00 95.94 90 ASN A N 1
ATOM 711 C CA . ASN A 1 90 ? 1.460 -8.516 13.168 1.00 95.94 90 ASN A CA 1
ATOM 712 C C . ASN A 1 90 ? 0.115 -8.933 13.786 1.00 95.94 90 ASN A C 1
ATOM 714 O O . ASN A 1 90 ? -0.516 -9.888 13.329 1.00 95.94 90 ASN A O 1
ATOM 718 N N . LYS A 1 91 ? -0.351 -8.187 14.795 1.00 97.31 91 LYS A N 1
ATOM 719 C CA . LYS A 1 91 ? -1.616 -8.450 15.490 1.00 97.31 91 LYS A CA 1
ATOM 720 C C . LYS A 1 91 ? -2.836 -8.201 14.605 1.00 97.31 91 LYS A C 1
ATOM 722 O O . LYS A 1 91 ? -3.746 -9.034 14.570 1.00 97.31 91 LYS A O 1
ATOM 727 N N . LEU A 1 92 ? -2.835 -7.095 13.856 1.00 98.06 92 LEU A N 1
ATOM 728 C CA . LEU A 1 92 ? -3.872 -6.796 12.868 1.00 98.06 92 LEU A CA 1
ATOM 729 C C . LEU A 1 92 ? -3.932 -7.875 11.792 1.00 98.06 92 LEU A C 1
ATOM 731 O O . LEU A 1 92 ? -5.001 -8.422 11.548 1.00 98.06 92 LEU A O 1
ATOM 735 N N . LEU A 1 93 ? -2.795 -8.205 11.176 1.00 96.69 93 LEU A N 1
ATOM 736 C CA . LEU A 1 93 ? -2.743 -9.172 10.088 1.00 96.69 93 LEU A CA 1
ATOM 737 C C . LEU A 1 93 ? -3.259 -10.538 10.545 1.00 96.69 93 LEU A C 1
ATOM 739 O O . LEU A 1 93 ? -4.149 -11.082 9.903 1.00 96.69 93 LEU A O 1
ATOM 743 N N . SER A 1 94 ? -2.771 -11.045 11.681 1.00 95.25 94 SER A N 1
ATOM 744 C CA . SER A 1 94 ? -3.229 -12.319 12.251 1.00 95.25 94 SER A CA 1
ATOM 745 C C . SER A 1 94 ? -4.750 -12.351 12.453 1.00 95.25 94 SER A C 1
ATOM 747 O O . SER A 1 94 ? -5.419 -13.290 12.025 1.00 95.25 94 SER A O 1
ATOM 749 N N . SER A 1 95 ? -5.316 -11.281 13.021 1.00 97.00 95 SER A N 1
ATOM 750 C CA . SER A 1 95 ? -6.759 -11.186 13.276 1.00 97.00 95 SER A CA 1
ATOM 751 C C . SER A 1 95 ? -7.579 -11.081 11.986 1.00 97.00 95 SER A C 1
ATOM 753 O O . SER A 1 95 ? -8.622 -11.714 11.863 1.00 97.00 95 SER A O 1
ATOM 755 N N . ILE A 1 96 ? -7.107 -10.307 11.004 1.00 97.62 96 ILE A N 1
ATOM 756 C CA . ILE A 1 96 ? -7.807 -10.107 9.727 1.00 97.62 96 ILE A CA 1
ATOM 757 C C . ILE A 1 96 ? -7.789 -11.383 8.884 1.00 97.62 96 ILE A C 1
ATOM 759 O O . ILE A 1 96 ? -8.793 -11.703 8.253 1.00 97.62 96 ILE A O 1
ATOM 763 N N . MET A 1 97 ? -6.688 -12.141 8.896 1.00 95.44 97 MET A N 1
ATOM 764 C CA . MET A 1 97 ? -6.603 -13.419 8.179 1.00 95.44 97 MET A CA 1
ATOM 765 C C . MET A 1 97 ? -7.634 -14.446 8.673 1.00 95.44 97 MET A C 1
ATOM 767 O O . MET A 1 97 ? -7.977 -15.360 7.929 1.00 95.44 97 MET A O 1
ATOM 771 N N . ALA A 1 98 ? -8.179 -14.280 9.884 1.00 95.75 98 ALA A N 1
ATOM 772 C CA . ALA A 1 98 ? -9.256 -15.121 10.402 1.00 95.75 98 ALA A CA 1
ATOM 773 C C . ALA A 1 98 ? -10.650 -14.782 9.831 1.00 95.75 98 ALA A C 1
ATOM 775 O O . ALA A 1 98 ? -11.581 -15.558 10.034 1.00 95.75 98 ALA A O 1
ATOM 776 N N . PHE A 1 99 ? -10.822 -13.661 9.114 1.00 95.00 99 PHE A N 1
ATOM 777 C CA . PHE A 1 99 ? -12.116 -13.287 8.519 1.00 95.00 99 PHE A CA 1
ATOM 778 C C . PHE A 1 99 ? -12.504 -14.183 7.335 1.00 95.00 99 PHE A C 1
ATOM 780 O O . PHE A 1 99 ? -13.689 -14.390 7.082 1.00 95.00 99 PHE A O 1
ATOM 787 N N . GLY A 1 100 ? -11.523 -14.737 6.617 1.00 92.00 100 GLY A N 1
ATOM 788 C CA . GLY A 1 100 ? -11.771 -15.696 5.547 1.00 92.00 100 GLY A CA 1
ATOM 789 C C . GLY A 1 100 ? -10.512 -16.111 4.791 1.00 92.00 100 GLY A C 1
ATOM 790 O O . GLY A 1 100 ? -9.489 -15.432 4.812 1.00 92.00 100 GLY A O 1
ATOM 791 N N . ASN A 1 101 ? -10.611 -17.233 4.077 1.00 92.38 101 ASN A N 1
ATOM 792 C CA . ASN A 1 101 ? -9.475 -17.877 3.404 1.00 92.38 101 ASN A CA 1
ATOM 793 C C . ASN A 1 101 ? -9.125 -17.272 2.034 1.00 92.38 101 ASN A C 1
ATOM 795 O O . ASN A 1 101 ? -8.269 -17.797 1.328 1.00 92.38 101 ASN A O 1
ATOM 799 N N . ASP A 1 102 ? -9.806 -16.208 1.622 1.00 93.31 102 ASP A N 1
ATOM 800 C CA . ASP A 1 102 ? -9.675 -15.595 0.300 1.00 93.31 102 ASP A CA 1
ATOM 801 C C . ASP A 1 102 ? -9.048 -14.194 0.348 1.00 93.31 102 ASP A C 1
ATOM 803 O O . ASP A 1 102 ? -9.244 -13.376 -0.554 1.00 93.31 102 ASP A O 1
ATOM 807 N N . ILE A 1 103 ? -8.296 -13.921 1.416 1.00 94.56 103 ILE A N 1
ATOM 808 C CA . ILE A 1 103 ? -7.546 -12.684 1.598 1.00 94.56 103 ILE A CA 1
ATOM 809 C C . ILE A 1 103 ? -6.162 -12.822 0.962 1.00 94.56 103 ILE A C 1
ATOM 811 O O . ILE A 1 103 ? -5.354 -13.665 1.345 1.00 94.56 103 ILE A O 1
ATOM 815 N N . GLU A 1 104 ? -5.872 -11.937 0.019 1.00 93.94 104 GLU A N 1
ATOM 816 C CA . GLU A 1 104 ? -4.548 -11.709 -0.541 1.00 93.94 104 GLU A CA 1
ATOM 817 C C . GLU A 1 104 ? -3.841 -10.585 0.232 1.00 93.94 104 GLU A C 1
ATOM 819 O O . GLU A 1 104 ? -4.371 -9.477 0.394 1.00 93.94 104 GLU A O 1
ATOM 824 N N . VAL A 1 105 ? -2.609 -10.863 0.662 1.00 93.69 105 VAL A N 1
ATOM 825 C CA . VAL A 1 105 ? -1.693 -9.890 1.268 1.00 93.69 105 VAL A CA 1
ATOM 826 C C . VAL A 1 105 ? -0.703 -9.429 0.201 1.00 93.69 105 VAL A C 1
ATOM 828 O O . VAL A 1 105 ? 0.137 -10.203 -0.253 1.00 93.69 105 VAL A O 1
ATOM 831 N N . ALA A 1 106 ? -0.785 -8.157 -0.188 1.00 91.50 106 ALA A N 1
ATOM 832 C CA . ALA A 1 106 ? 0.026 -7.577 -1.255 1.00 91.50 106 ALA A CA 1
ATOM 833 C C . ALA A 1 106 ? 0.850 -6.378 -0.743 1.00 91.50 106 ALA A C 1
ATOM 835 O O . ALA A 1 106 ? 0.403 -5.226 -0.849 1.00 91.50 106 ALA A O 1
ATOM 836 N N . PRO A 1 107 ? 2.061 -6.613 -0.200 1.00 91.81 107 PRO A N 1
ATOM 837 C CA . PRO A 1 107 ? 2.979 -5.552 0.200 1.00 91.81 107 PRO A CA 1
ATOM 838 C C . PRO A 1 107 ? 3.312 -4.594 -0.950 1.00 91.81 107 PRO A C 1
ATOM 840 O O . PRO A 1 107 ? 3.419 -4.983 -2.116 1.00 91.81 107 PRO A O 1
ATOM 843 N N . LYS A 1 108 ? 3.456 -3.312 -0.614 1.00 90.00 108 LYS A N 1
ATOM 844 C CA . LYS A 1 108 ? 3.929 -2.226 -1.484 1.00 90.00 108 LYS A CA 1
ATOM 845 C C . LYS A 1 108 ? 5.089 -1.513 -0.786 1.00 90.00 108 LYS A C 1
ATOM 847 O O . LYS A 1 108 ? 5.499 -1.894 0.302 1.00 90.00 108 LYS A O 1
ATOM 852 N N . ASN A 1 109 ? 5.611 -0.446 -1.384 1.00 88.38 109 ASN A N 1
ATOM 853 C CA . ASN A 1 109 ? 6.757 0.268 -0.808 1.00 88.38 109 ASN A CA 1
ATOM 854 C C . ASN A 1 109 ? 6.454 0.962 0.531 1.00 88.38 109 ASN A C 1
ATOM 856 O O . ASN A 1 109 ? 7.359 1.140 1.336 1.00 88.38 109 ASN A O 1
ATOM 860 N N . ALA A 1 110 ? 5.208 1.388 0.761 1.00 91.19 110 ALA A N 1
ATOM 861 C CA . ALA A 1 110 ? 4.850 2.229 1.910 1.00 91.19 110 ALA A CA 1
ATOM 862 C C . ALA A 1 110 ? 3.714 1.670 2.780 1.00 91.19 110 ALA A C 1
ATOM 864 O O . ALA A 1 110 ? 3.405 2.249 3.818 1.00 91.19 110 ALA A O 1
ATOM 865 N N . TYR A 1 111 ? 3.059 0.600 2.334 1.00 95.62 111 TYR A N 1
ATOM 866 C CA . TYR A 1 111 ? 1.931 -0.019 3.020 1.00 95.62 111 TYR A CA 1
ATOM 867 C C . TYR A 1 111 ? 1.743 -1.453 2.526 1.00 95.62 111 TYR A C 1
ATOM 869 O O . TYR A 1 111 ? 2.231 -1.828 1.456 1.00 95.62 111 TYR A O 1
ATOM 877 N N . VAL A 1 112 ? 0.971 -2.237 3.265 1.00 97.00 112 VAL A N 1
ATOM 878 C CA . VAL A 1 112 ? 0.506 -3.560 2.850 1.00 97.00 112 VAL A CA 1
ATOM 879 C C . VAL A 1 112 ? -0.955 -3.471 2.434 1.00 97.00 112 VAL A C 1
ATOM 881 O O . VAL A 1 112 ? -1.803 -3.020 3.199 1.00 97.00 112 VAL A O 1
ATOM 884 N N . SER A 1 113 ? -1.246 -3.860 1.194 1.00 96.81 113 SER A N 1
ATOM 885 C CA . SER A 1 113 ? -2.603 -3.887 0.652 1.00 96.81 113 SER A CA 1
ATOM 886 C C . SER A 1 113 ? -3.270 -5.215 0.994 1.00 96.81 113 SER A C 1
ATOM 888 O O . SER A 1 113 ? -2.697 -6.265 0.715 1.00 96.81 113 SER A O 1
ATOM 890 N N . LEU A 1 114 ? -4.476 -5.170 1.557 1.00 97.19 114 LEU A N 1
ATOM 891 C CA . LEU A 1 114 ? -5.299 -6.350 1.811 1.00 97.19 114 LEU A CA 1
ATOM 892 C C . LEU A 1 114 ? -6.461 -6.388 0.824 1.00 97.19 114 LEU A C 1
ATOM 894 O O . LEU A 1 114 ? -7.176 -5.391 0.631 1.00 97.19 114 LEU A O 1
ATOM 898 N N . ARG A 1 115 ? -6.614 -7.530 0.157 1.00 95.31 115 ARG A N 1
ATOM 899 C CA . ARG A 1 115 ? -7.526 -7.697 -0.977 1.00 95.31 115 ARG A CA 1
ATOM 900 C C . ARG A 1 115 ? -8.265 -9.020 -0.886 1.00 95.31 115 ARG A C 1
ATOM 902 O O . ARG A 1 115 ? -7.776 -9.960 -0.285 1.00 95.31 115 ARG A O 1
ATOM 909 N N . ARG A 1 116 ? -9.436 -9.077 -1.508 1.00 91.69 116 ARG A N 1
ATOM 910 C CA . ARG A 1 116 ? -10.105 -10.319 -1.918 1.00 91.69 116 ARG A CA 1
ATOM 911 C C . ARG A 1 116 ? -10.342 -10.228 -3.424 1.00 91.69 116 ARG A C 1
ATOM 913 O O . ARG A 1 116 ? -9.403 -10.043 -4.186 1.00 91.69 116 ARG A O 1
ATOM 920 N N . LYS A 1 117 ? -11.607 -10.164 -3.857 1.00 90.62 117 LYS A N 1
ATOM 921 C CA . LYS A 1 117 ? -11.992 -9.726 -5.210 1.00 90.62 117 LYS A CA 1
ATOM 922 C C . LYS A 1 117 ? -11.596 -8.278 -5.489 1.00 90.62 117 LYS A C 1
ATOM 924 O O . LYS A 1 117 ? -11.259 -7.922 -6.615 1.00 90.62 117 LYS A O 1
ATOM 929 N N . LYS A 1 118 ? -11.665 -7.433 -4.459 1.00 93.62 118 LYS A N 1
ATOM 930 C CA . LYS A 1 118 ? -11.238 -6.033 -4.487 1.00 93.62 118 LYS A CA 1
ATOM 931 C C . LYS A 1 118 ? -10.391 -5.740 -3.258 1.00 93.62 118 LYS A C 1
ATOM 933 O O . LYS A 1 118 ? -10.458 -6.446 -2.253 1.00 93.62 118 LYS A O 1
ATOM 938 N N . GLN A 1 119 ? -9.591 -4.686 -3.342 1.00 96.19 119 GLN A N 1
ATOM 939 C CA . GLN A 1 119 ? -8.902 -4.142 -2.180 1.00 96.19 119 GLN A CA 1
ATOM 940 C C . GLN A 1 119 ? -9.921 -3.627 -1.157 1.00 96.19 119 GLN A C 1
ATOM 942 O O . GLN A 1 119 ? -10.926 -3.034 -1.549 1.00 96.19 119 GLN A O 1
ATOM 947 N N . PHE A 1 120 ? -9.655 -3.849 0.131 1.00 97.81 120 PHE A N 1
ATOM 948 C CA . PHE A 1 120 ? -10.536 -3.401 1.216 1.00 97.81 120 PHE A CA 1
ATOM 949 C C . PHE A 1 120 ? -9.810 -2.617 2.306 1.00 97.81 120 PHE A C 1
ATOM 951 O O . PHE A 1 120 ? -10.419 -1.736 2.914 1.00 97.81 120 PHE A O 1
ATOM 958 N N . ALA A 1 121 ? -8.516 -2.878 2.511 1.00 98.12 121 ALA A N 1
ATOM 959 C CA . ALA A 1 121 ? -7.716 -2.168 3.498 1.00 98.12 121 ALA A CA 1
ATOM 960 C C . ALA A 1 121 ? -6.265 -1.931 3.044 1.00 98.12 121 ALA A C 1
ATOM 962 O O . ALA A 1 121 ? -5.718 -2.672 2.221 1.00 98.12 121 ALA A O 1
ATOM 963 N N . CYS A 1 122 ? -5.636 -0.909 3.622 1.00 98.25 122 CYS A N 1
ATOM 964 C CA . CYS A 1 122 ? -4.191 -0.712 3.643 1.00 98.25 122 CYS A CA 1
ATOM 965 C C . CYS A 1 122 ? -3.710 -0.651 5.093 1.00 98.25 122 CYS A C 1
ATOM 967 O O . CYS A 1 122 ? -4.232 0.127 5.892 1.00 98.25 122 CYS A O 1
ATOM 969 N N . LEU A 1 123 ? -2.678 -1.427 5.403 1.00 98.31 123 LEU A N 1
ATOM 970 C CA . LEU A 1 123 ? -1.963 -1.390 6.673 1.00 98.31 123 LEU A CA 1
ATOM 971 C C . LEU A 1 123 ? -0.675 -0.586 6.488 1.00 98.31 123 LEU A C 1
ATOM 973 O O . LEU A 1 123 ? 0.166 -0.961 5.669 1.00 98.31 123 LEU A O 1
ATOM 977 N N . LYS A 1 124 ? -0.534 0.540 7.190 1.00 97.19 124 LYS A N 1
ATOM 978 C CA . LYS A 1 124 ? 0.483 1.546 6.861 1.00 97.19 124 LYS A CA 1
ATOM 979 C C . LYS A 1 124 ? 1.181 2.089 8.112 1.00 97.19 124 LYS A C 1
ATOM 981 O O . LYS A 1 124 ? 0.561 2.832 8.874 1.00 97.19 124 LYS A O 1
ATOM 986 N N . PRO A 1 125 ? 2.488 1.843 8.303 1.00 97.50 125 PRO A N 1
ATOM 987 C CA . PRO A 1 125 ? 3.274 2.565 9.301 1.00 97.50 125 PRO A CA 1
ATOM 988 C C . PRO A 1 125 ? 3.535 4.000 8.805 1.00 97.50 125 PRO A C 1
ATOM 990 O O . PRO A 1 125 ? 4.560 4.293 8.188 1.00 97.50 125 PRO A O 1
ATOM 993 N N . ALA A 1 126 ? 2.578 4.909 9.002 1.00 96.25 126 ALA A N 1
ATOM 994 C CA . ALA A 1 126 ? 2.562 6.236 8.382 1.00 96.25 126 ALA A CA 1
ATOM 995 C C . ALA A 1 126 ? 3.714 7.141 8.853 1.00 96.25 126 ALA A C 1
ATOM 997 O O . ALA A 1 126 ? 4.389 7.764 8.030 1.00 96.25 126 ALA A O 1
ATOM 998 N N . THR A 1 127 ? 3.991 7.177 10.157 1.00 96.44 127 THR A N 1
ATOM 999 C CA . THR A 1 127 ? 5.111 7.933 10.755 1.00 96.44 127 THR A CA 1
ATOM 1000 C C . THR A 1 127 ? 5.915 7.036 11.705 1.00 96.44 127 THR A C 1
ATOM 1002 O O . THR A 1 127 ? 5.733 5.825 11.695 1.00 96.44 127 THR A O 1
ATOM 1005 N N . LYS A 1 128 ? 6.831 7.598 12.509 1.00 96.25 128 LYS A N 1
ATOM 1006 C CA . LYS A 1 128 ? 7.578 6.836 13.530 1.00 96.25 128 LYS A CA 1
ATOM 1007 C C . LYS A 1 128 ? 6.695 6.281 14.650 1.00 96.25 128 LYS A C 1
ATOM 1009 O O . LYS A 1 128 ? 7.045 5.269 15.238 1.00 96.25 128 LYS A O 1
ATOM 1014 N N . THR A 1 129 ? 5.584 6.953 14.938 1.00 95.81 129 THR A N 1
ATOM 1015 C CA . THR A 1 129 ? 4.710 6.651 16.082 1.00 95.81 129 THR A CA 1
ATOM 1016 C C . THR A 1 129 ? 3.259 6.428 15.682 1.00 95.81 129 THR A C 1
ATOM 1018 O O . THR A 1 129 ? 2.462 6.039 16.519 1.00 95.81 129 THR A O 1
ATOM 1021 N N . ARG A 1 130 ? 2.896 6.669 14.415 1.00 97.38 130 ARG A N 1
ATOM 1022 C CA . ARG A 1 130 ? 1.520 6.543 13.934 1.00 97.38 130 ARG A CA 1
ATOM 1023 C C . ARG A 1 130 ? 1.405 5.461 12.879 1.00 97.38 130 ARG A C 1
ATOM 1025 O O . ARG A 1 130 ? 2.006 5.559 11.805 1.00 97.38 130 ARG A O 1
ATOM 1032 N N . PHE A 1 131 ? 0.558 4.491 13.167 1.00 98.44 131 PHE A N 1
ATOM 1033 C CA . PHE A 1 131 ? 0.035 3.511 12.237 1.00 98.44 131 PHE A CA 1
ATOM 1034 C C . PHE A 1 131 ? -1.326 3.969 11.703 1.00 98.44 131 PHE A C 1
ATOM 1036 O O . PHE A 1 131 ? -2.136 4.542 12.429 1.00 98.44 131 PHE A O 1
ATOM 1043 N N . GLU A 1 132 ? -1.582 3.745 10.421 1.00 98.25 132 GLU A N 1
ATOM 1044 C CA . GLU A 1 132 ? -2.852 4.054 9.769 1.00 98.25 132 GLU A CA 1
ATOM 1045 C C . GLU A 1 132 ? -3.440 2.765 9.189 1.00 98.25 132 GLU A C 1
ATOM 1047 O O . GLU A 1 132 ? -2.781 2.037 8.443 1.00 98.25 132 GLU A O 1
ATOM 1052 N N . ILE A 1 133 ? -4.694 2.500 9.543 1.00 98.62 133 ILE A N 1
ATOM 1053 C CA . ILE A 1 133 ? -5.537 1.483 8.920 1.00 98.62 133 ILE A CA 1
ATOM 1054 C C . ILE A 1 133 ? -6.453 2.238 7.967 1.00 98.62 133 ILE A C 1
ATOM 1056 O O . ILE A 1 133 ? -7.412 2.872 8.404 1.00 98.62 133 ILE A O 1
ATOM 1060 N N . GLU A 1 134 ? -6.142 2.232 6.676 1.00 98.25 134 GLU A N 1
ATOM 1061 C CA . GLU A 1 134 ? -6.977 2.890 5.669 1.00 98.25 134 GLU A CA 1
ATOM 1062 C C . GLU A 1 134 ? -7.974 1.880 5.090 1.00 98.25 134 GLU A C 1
ATOM 1064 O O . GLU A 1 134 ? -7.593 0.761 4.756 1.00 98.25 134 GLU A O 1
ATOM 1069 N N . LEU A 1 135 ? -9.246 2.259 4.967 1.00 98.38 135 LEU A N 1
ATOM 1070 C CA . LEU A 1 135 ? -10.356 1.366 4.629 1.00 98.38 135 LEU A CA 1
ATOM 1071 C C . LEU A 1 135 ? -11.150 1.871 3.416 1.00 98.38 135 LEU A C 1
ATOM 1073 O O . LEU A 1 135 ? -11.391 3.076 3.242 1.00 98.38 135 LEU A O 1
ATOM 1077 N N . ILE A 1 136 ? -11.613 0.932 2.590 1.00 97.19 136 ILE A N 1
ATOM 1078 C CA . ILE A 1 136 ? -12.511 1.186 1.455 1.00 97.19 136 ILE A CA 1
ATOM 1079 C C . ILE A 1 136 ? -13.941 0.813 1.862 1.00 97.19 136 ILE A C 1
ATOM 1081 O O . ILE A 1 136 ? -14.370 -0.328 1.729 1.00 97.19 136 ILE A O 1
ATOM 1085 N N . ILE A 1 137 ? -14.696 1.798 2.349 1.00 95.75 137 ILE A N 1
ATOM 1086 C CA . ILE A 1 137 ? -16.065 1.652 2.858 1.00 95.75 137 ILE A CA 1
ATOM 1087 C C . ILE A 1 137 ? -16.949 2.744 2.240 1.00 95.75 137 ILE A C 1
ATOM 1089 O O . ILE A 1 137 ? -17.393 3.679 2.902 1.00 95.75 137 ILE A O 1
ATOM 1093 N N . LYS A 1 138 ? -17.196 2.657 0.929 1.00 91.88 138 LYS A N 1
ATOM 1094 C CA . LYS A 1 138 ? -18.027 3.642 0.215 1.00 91.88 138 LYS A CA 1
ATOM 1095 C C . LYS A 1 138 ? -19.438 3.723 0.821 1.00 91.88 138 LYS A C 1
ATOM 1097 O O . LYS A 1 138 ? -20.023 2.697 1.189 1.00 91.88 138 LYS A O 1
ATOM 1102 N N . GLY A 1 139 ? -19.962 4.946 0.914 1.00 91.50 139 GLY A N 1
ATOM 1103 C CA . GLY A 1 139 ? -21.282 5.238 1.484 1.00 91.50 139 GLY A CA 1
ATOM 1104 C C . GLY A 1 139 ? -21.380 5.068 3.004 1.00 91.50 139 GLY A C 1
ATOM 1105 O O . GLY A 1 139 ? -22.486 5.027 3.521 1.00 91.50 139 GLY A O 1
ATOM 1106 N N . GLN A 1 140 ? -20.255 4.912 3.707 1.00 94.81 140 GLN A N 1
ATOM 1107 C CA . GLN A 1 140 ? -20.206 4.969 5.167 1.00 94.81 140 GLN A CA 1
ATOM 1108 C C . GLN A 1 140 ? -19.888 6.399 5.601 1.00 94.81 140 GLN A C 1
ATOM 1110 O O . GLN A 1 140 ? -18.989 7.013 5.033 1.00 94.81 140 GLN A O 1
ATOM 1115 N N . GLU A 1 141 ? -20.612 6.917 6.590 1.00 95.31 141 GLU A N 1
ATOM 1116 C CA . GLU A 1 141 ? -20.243 8.169 7.250 1.00 95.31 141 GLU A CA 1
ATOM 1117 C C . GLU A 1 141 ? -19.126 7.921 8.267 1.00 95.31 141 GLU A C 1
ATOM 1119 O O . GLU A 1 141 ? -19.119 6.895 8.959 1.00 95.31 141 GLU A O 1
ATOM 1124 N N . ALA A 1 142 ? -18.199 8.875 8.359 1.00 95.50 142 ALA A N 1
ATOM 1125 C CA . ALA A 1 142 ? -17.176 8.903 9.393 1.00 95.50 142 ALA A CA 1
ATOM 1126 C C . ALA A 1 142 ? -17.827 9.030 10.778 1.00 95.50 142 ALA A C 1
ATOM 1128 O O . ALA A 1 142 ? -18.767 9.803 10.963 1.00 95.50 142 ALA A O 1
ATOM 1129 N N . SER A 1 143 ? -17.329 8.272 11.753 1.00 94.31 143 SER A N 1
ATOM 1130 C CA . SER A 1 143 ? -17.863 8.269 13.114 1.00 94.31 143 SER A CA 1
ATOM 1131 C C . SER A 1 143 ? -16.829 7.748 14.105 1.00 94.31 143 SER A C 1
ATOM 1133 O O . SER A 1 143 ? -16.113 6.789 13.814 1.00 94.31 143 SER A O 1
ATOM 1135 N N . GLY A 1 144 ? -16.757 8.373 15.282 1.00 95.25 144 GLY A N 1
ATOM 1136 C CA . GLY A 1 144 ? -15.837 7.971 16.344 1.00 95.25 144 GLY A CA 1
ATOM 1137 C C . GLY A 1 144 ? -14.384 7.944 15.866 1.00 95.25 144 GLY A C 1
ATOM 1138 O O . GLY A 1 144 ? -13.848 8.958 15.423 1.00 95.25 144 GLY A O 1
ATOM 1139 N N . ILE A 1 145 ? -13.759 6.769 15.944 1.00 97.19 145 ILE A N 1
ATOM 1140 C CA . ILE A 1 145 ? -12.364 6.541 15.529 1.00 97.19 145 ILE A CA 1
ATOM 1141 C C . ILE A 1 145 ? -12.172 6.456 14.004 1.00 97.19 145 ILE A C 1
ATOM 1143 O O . ILE A 1 145 ? -11.036 6.442 13.525 1.00 97.19 145 ILE A O 1
ATOM 1147 N N . LEU A 1 146 ? -13.265 6.357 13.238 1.00 98.00 146 LEU A N 1
ATOM 1148 C CA . LEU A 1 146 ? -13.254 6.266 11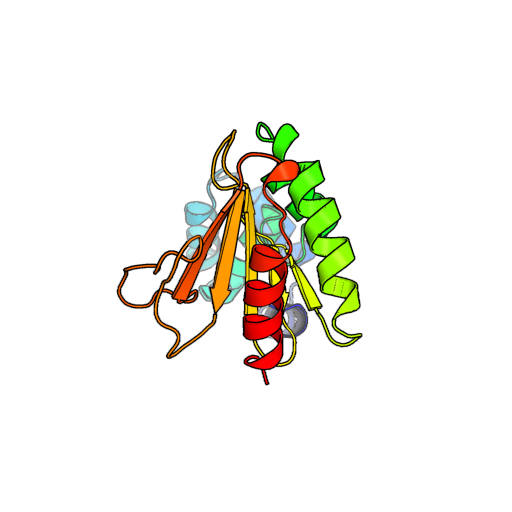.782 1.00 98.00 146 LEU A CA 1
ATOM 1149 C C . LEU A 1 146 ? -13.274 7.672 11.172 1.00 98.00 146 LEU A C 1
ATOM 1151 O O . LEU A 1 146 ? -14.321 8.309 11.083 1.00 98.00 146 LEU A O 1
ATOM 1155 N N . GLU A 1 147 ? -12.123 8.141 10.702 1.00 97.44 147 GLU A N 1
ATOM 1156 C CA . GLU A 1 147 ? -11.981 9.437 10.034 1.00 97.44 147 GLU A CA 1
ATOM 1157 C C . GLU A 1 147 ? -12.159 9.300 8.516 1.00 97.44 147 GLU A C 1
ATOM 1159 O O . GLU A 1 147 ? -11.630 8.372 7.903 1.00 97.44 147 GLU A O 1
ATOM 1164 N N . ALA A 1 148 ? -12.827 10.258 7.870 1.00 96.31 148 ALA A N 1
ATOM 1165 C CA . ALA A 1 148 ? -12.868 10.326 6.409 1.00 96.31 148 ALA A CA 1
ATOM 1166 C C . ALA A 1 148 ? -11.495 10.712 5.825 1.00 96.31 148 ALA A C 1
ATOM 1168 O O . ALA A 1 148 ? -10.792 11.585 6.343 1.00 96.31 148 ALA A O 1
ATOM 1169 N N . ILE A 1 149 ? -11.123 10.096 4.703 1.00 94.75 149 ILE A N 1
ATOM 1170 C CA . ILE A 1 149 ? -9.998 10.544 3.875 1.00 94.75 149 ILE A CA 1
ATOM 1171 C C . ILE A 1 149 ? -10.543 11.529 2.841 1.00 94.75 149 ILE A C 1
ATOM 1173 O O . ILE A 1 149 ? -11.319 11.162 1.961 1.00 94.75 149 ILE A O 1
ATOM 1177 N N . VAL A 1 150 ? -10.120 12.788 2.945 1.00 86.38 150 VAL A N 1
ATOM 1178 C CA . VAL A 1 150 ? -10.538 13.862 2.038 1.00 86.38 150 VAL A CA 1
ATOM 1179 C C . VAL A 1 150 ? -9.486 14.036 0.942 1.00 86.38 150 VAL A C 1
ATOM 1181 O O . VAL A 1 150 ? -8.321 14.301 1.231 1.00 86.38 150 VAL A O 1
ATOM 1184 N N . GLY A 1 151 ? -9.886 13.877 -0.320 1.00 78.19 151 GLY A N 1
ATOM 1185 C CA . GLY A 1 151 ? -9.019 14.083 -1.481 1.00 78.19 151 GLY A CA 1
ATOM 1186 C C . GLY A 1 151 ? -9.639 13.543 -2.767 1.00 78.19 151 GLY A C 1
ATOM 1187 O O . GLY A 1 151 ? -10.160 12.427 -2.792 1.00 78.19 151 GLY A O 1
ATOM 1188 N N . ALA A 1 152 ? -9.589 14.326 -3.847 1.00 54.62 152 ALA A N 1
ATOM 1189 C CA . ALA A 1 152 ? -10.066 13.878 -5.152 1.00 54.62 152 ALA A CA 1
ATOM 1190 C C . ALA A 1 152 ? -9.260 12.648 -5.610 1.00 54.62 152 ALA A C 1
ATOM 1192 O O . ALA A 1 152 ? -8.033 12.688 -5.663 1.00 54.62 152 ALA A O 1
ATOM 1193 N N . GLY A 1 153 ? -9.949 11.544 -5.914 1.00 67.50 153 GLY A N 1
ATOM 1194 C CA . GLY A 1 153 ? -9.316 10.305 -6.381 1.00 67.50 153 GLY A CA 1
ATOM 1195 C C . GLY A 1 153 ? -8.667 9.440 -5.293 1.00 67.50 153 GLY A C 1
ATOM 1196 O O . GLY A 1 153 ? -7.966 8.487 -5.633 1.00 67.50 153 GLY A O 1
ATOM 1197 N N . ALA A 1 154 ? -8.893 9.724 -4.004 1.00 77.88 154 ALA A N 1
ATOM 1198 C CA . ALA A 1 154 ? -8.430 8.849 -2.928 1.00 77.88 154 ALA A CA 1
ATOM 1199 C C . ALA A 1 154 ? -9.017 7.431 -3.084 1.00 77.88 154 ALA A C 1
ATOM 1201 O O . ALA A 1 154 ? -10.231 7.248 -3.186 1.00 77.88 154 ALA A O 1
ATOM 1202 N N . MET A 1 155 ? -8.141 6.420 -3.122 1.00 87.06 155 MET A N 1
ATOM 1203 C CA . MET A 1 155 ? -8.549 5.015 -3.238 1.00 87.06 155 MET A CA 1
ATOM 1204 C C . MET A 1 155 ? -9.262 4.544 -1.962 1.00 87.06 155 MET A C 1
ATOM 1206 O O . MET A 1 155 ? -10.346 3.963 -2.031 1.00 87.06 155 MET A O 1
ATOM 1210 N N . CYS A 1 156 ? -8.649 4.811 -0.806 1.00 94.12 156 CYS A N 1
ATOM 1211 C CA . CYS A 1 156 ? -9.240 4.582 0.505 1.00 94.12 156 CYS A CA 1
ATOM 1212 C C . CYS A 1 156 ? -10.163 5.738 0.885 1.00 94.12 156 CYS A C 1
ATOM 1214 O O . CYS A 1 156 ? -9.855 6.902 0.647 1.00 94.12 156 CYS A O 1
ATOM 1216 N N . THR A 1 157 ? -11.294 5.399 1.497 1.00 96.44 157 THR A N 1
ATOM 1217 C CA . THR A 1 157 ? -12.343 6.361 1.876 1.00 96.44 157 THR A CA 1
ATOM 1218 C C . THR A 1 157 ? -12.234 6.820 3.323 1.00 96.44 157 THR A C 1
ATOM 1220 O O . THR A 1 157 ? -12.655 7.923 3.650 1.00 96.44 157 THR A O 1
ATOM 1223 N N . HIS A 1 158 ? -11.684 5.969 4.187 1.00 98.12 158 HIS A N 1
ATOM 1224 C CA . HIS A 1 158 ? -11.623 6.191 5.623 1.00 98.12 158 HIS A CA 1
ATOM 1225 C C . HIS A 1 158 ? -10.270 5.757 6.168 1.00 98.12 158 HIS A C 1
ATOM 1227 O O . HIS A 1 158 ? -9.572 4.964 5.534 1.00 98.12 158 HIS A O 1
ATOM 1233 N N . LYS A 1 159 ? -9.912 6.250 7.348 1.00 98.00 159 LYS A N 1
ATOM 1234 C CA . LYS A 1 159 ? -8.745 5.806 8.103 1.00 98.00 159 LYS A CA 1
ATOM 1235 C C . LYS A 1 159 ? -9.036 5.744 9.594 1.00 98.00 159 LYS A C 1
ATOM 1237 O O . LYS A 1 159 ? -9.831 6.521 10.110 1.00 98.00 159 LYS A O 1
ATOM 1242 N N . ILE A 1 160 ? -8.316 4.863 10.270 1.00 98.50 160 ILE A N 1
ATOM 1243 C CA . ILE A 1 160 ? -8.203 4.804 11.726 1.00 98.50 160 ILE A CA 1
ATOM 1244 C C . ILE A 1 160 ? -6.720 4.968 12.061 1.00 98.50 160 ILE A C 1
ATOM 1246 O O . ILE A 1 160 ? -5.868 4.340 11.425 1.00 98.50 160 ILE A O 1
ATOM 1250 N N . LYS A 1 161 ? -6.400 5.835 13.022 1.00 98.19 161 LYS A N 1
ATOM 1251 C CA . LYS A 1 161 ? -5.028 6.048 13.505 1.00 98.19 161 LYS A CA 1
ATOM 1252 C C . LYS A 1 161 ? -4.805 5.216 14.762 1.00 98.19 161 LYS A C 1
ATOM 1254 O O . LYS A 1 161 ? -5.652 5.235 15.646 1.00 98.19 161 LYS A O 1
ATOM 1259 N N . ILE A 1 162 ? -3.673 4.526 14.822 1.00 98.06 162 ILE A N 1
ATOM 1260 C CA . ILE A 1 162 ? -3.256 3.685 15.944 1.00 98.06 162 ILE A CA 1
ATOM 1261 C C . ILE A 1 162 ? -1.820 4.063 16.310 1.00 98.06 162 ILE A C 1
ATOM 1263 O O . ILE A 1 162 ? -0.959 4.125 15.434 1.00 98.06 162 ILE A O 1
ATOM 1267 N N . GLU A 1 163 ? -1.553 4.323 17.581 1.00 94.94 163 GLU A N 1
ATOM 1268 C CA . GLU A 1 163 ? -0.209 4.637 18.090 1.00 94.94 163 GLU A CA 1
ATOM 1269 C C . GLU A 1 163 ? 0.388 3.469 18.883 1.00 94.94 163 GLU A C 1
ATOM 1271 O O . GLU A 1 163 ? 1.603 3.271 18.872 1.00 94.94 163 GLU A O 1
ATOM 1276 N N . ASP A 1 164 ? -0.462 2.641 19.495 1.00 92.88 164 ASP A N 1
ATOM 1277 C CA . ASP A 1 164 ? -0.063 1.475 20.277 1.00 92.88 164 ASP A CA 1
ATOM 1278 C C . ASP A 1 164 ? -1.109 0.340 20.213 1.00 92.88 164 ASP A C 1
ATOM 1280 O O . ASP A 1 164 ? -2.249 0.517 19.777 1.00 92.88 164 ASP A O 1
ATOM 1284 N N . GLU A 1 165 ? -0.723 -0.862 20.644 1.00 93.88 165 GLU A N 1
ATOM 1285 C CA . GLU A 1 165 ? -1.558 -2.065 20.543 1.00 93.88 165 GLU A CA 1
ATOM 1286 C C . GLU A 1 165 ? -2.819 -2.067 21.418 1.00 93.88 165 GLU A C 1
ATOM 1288 O O . GLU A 1 165 ? -3.714 -2.885 21.171 1.00 93.88 165 GLU A O 1
ATOM 1293 N N . THR A 1 166 ? -2.906 -1.211 22.440 1.00 94.81 166 THR A N 1
ATOM 1294 C CA . THR A 1 166 ? -4.088 -1.128 23.317 1.00 94.81 166 THR A CA 1
ATOM 1295 C C . THR A 1 166 ? -5.269 -0.468 22.609 1.00 94.81 166 THR A C 1
ATOM 1297 O O . THR A 1 166 ? -6.422 -0.743 22.939 1.00 94.81 166 THR A O 1
ATOM 1300 N N . GLN A 1 167 ? -4.995 0.322 21.567 1.00 97.00 167 GLN A N 1
ATOM 1301 C CA . GLN A 1 167 ? -6.006 0.962 20.725 1.00 97.00 167 GLN A CA 1
ATOM 1302 C C . GLN A 1 167 ? -6.624 0.007 19.691 1.00 97.00 167 GLN A C 1
ATOM 1304 O O . GLN A 1 167 ? -7.583 0.374 19.015 1.00 97.00 167 GLN A O 1
ATOM 1309 N N . LEU A 1 168 ? -6.129 -1.233 19.576 1.00 97.31 168 LEU A N 1
ATOM 1310 C CA . LEU A 1 168 ? -6.727 -2.283 18.742 1.00 97.31 168 LEU A CA 1
ATOM 1311 C C . LEU A 1 168 ? -7.975 -2.874 19.413 1.00 97.31 168 LEU A C 1
ATOM 1313 O O . LEU A 1 168 ? -8.011 -4.043 19.806 1.00 97.31 168 LEU A O 1
ATOM 1317 N N . THR A 1 169 ? -8.993 -2.034 19.573 1.00 97.88 169 THR A N 1
ATOM 1318 C CA . THR A 1 169 ? -10.255 -2.360 20.239 1.00 97.88 169 THR A CA 1
ATOM 1319 C C . THR A 1 169 ? -11.191 -3.160 19.322 1.00 97.88 169 THR A C 1
ATOM 1321 O O . THR A 1 169 ? -11.010 -3.182 18.101 1.00 97.88 169 THR A O 1
ATOM 1324 N N . PRO A 1 170 ? -12.259 -3.777 19.864 1.00 97.75 170 PRO A N 1
ATOM 1325 C CA . PRO A 1 170 ? -13.282 -4.428 19.044 1.00 97.75 170 PRO A CA 1
ATOM 1326 C C . PRO A 1 170 ? -13.921 -3.509 17.992 1.00 97.75 170 PRO A C 1
ATOM 1328 O O . PRO A 1 170 ? -14.357 -3.988 16.950 1.00 97.75 170 PRO A O 1
ATOM 1331 N N . GLU A 1 171 ? -13.979 -2.196 18.236 1.00 97.81 171 GLU A N 1
ATOM 1332 C CA . GLU A 1 171 ? -14.503 -1.231 17.263 1.00 97.81 171 GLU A CA 1
ATOM 1333 C C . GLU A 1 171 ? -13.619 -1.141 16.011 1.00 97.81 171 GLU A C 1
ATOM 1335 O O . GLU A 1 171 ? -14.142 -1.135 14.897 1.00 97.81 171 GLU A O 1
ATOM 1340 N N . VAL A 1 172 ? -12.289 -1.167 16.170 1.00 98.50 172 VAL A N 1
ATOM 1341 C CA . VAL A 1 172 ? -11.344 -1.197 15.040 1.00 98.50 172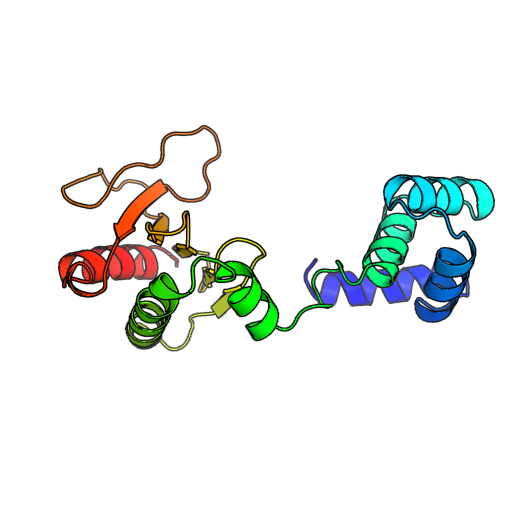 VAL A CA 1
ATOM 1342 C C . VAL A 1 172 ? -11.631 -2.397 14.141 1.00 98.50 172 VAL A C 1
ATOM 1344 O O . VAL A 1 172 ? -11.785 -2.246 12.929 1.00 98.50 172 VAL A O 1
ATOM 1347 N N . TYR A 1 173 ? -11.764 -3.587 14.732 1.00 98.38 173 TYR A N 1
ATOM 1348 C CA . TYR A 1 173 ? -12.017 -4.811 13.972 1.00 98.38 173 TYR A CA 1
ATOM 1349 C C . TYR A 1 173 ? -13.388 -4.819 13.298 1.00 98.38 173 TYR A C 1
ATOM 1351 O O . TYR A 1 173 ? -13.474 -5.259 12.155 1.00 98.38 173 TYR A O 1
ATOM 1359 N N . LYS A 1 174 ? -14.426 -4.252 13.929 1.00 98.12 174 LYS A N 1
ATOM 1360 C CA . LYS A 1 174 ? -15.747 -4.084 13.296 1.00 98.12 174 LYS A CA 1
ATOM 1361 C C . LYS A 1 174 ? -15.673 -3.242 12.021 1.00 98.12 174 LYS A C 1
ATOM 1363 O O . LYS A 1 174 ? -16.304 -3.584 11.023 1.00 98.12 174 LYS A O 1
ATOM 1368 N N . TRP A 1 175 ? -14.887 -2.164 12.019 1.00 98.50 175 TRP A N 1
ATOM 1369 C CA . TRP A 1 175 ? -14.707 -1.346 10.817 1.00 98.50 175 TRP A CA 1
ATOM 1370 C C . TRP A 1 175 ? -13.934 -2.077 9.716 1.00 98.50 175 TRP A C 1
ATOM 1372 O O . TRP A 1 175 ? -14.300 -1.979 8.542 1.00 98.50 175 TRP A O 1
ATOM 1382 N N . ILE A 1 176 ? -12.897 -2.838 10.076 1.00 98.31 176 ILE A N 1
ATOM 1383 C CA . ILE A 1 176 ? -12.135 -3.636 9.104 1.00 98.31 176 ILE A CA 1
ATOM 1384 C C . ILE A 1 176 ? -13.009 -4.752 8.517 1.00 98.31 176 ILE A C 1
ATOM 1386 O O . ILE A 1 176 ? -12.994 -4.968 7.306 1.00 98.31 176 ILE A O 1
ATOM 1390 N N . GLU A 1 177 ? -13.805 -5.423 9.347 1.00 97.94 177 GLU A N 1
ATOM 1391 C CA . GLU A 1 177 ? -14.740 -6.468 8.925 1.00 97.94 177 GLU A CA 1
ATOM 1392 C C . GLU A 1 177 ? -15.822 -5.908 7.990 1.00 97.94 177 GLU A C 1
ATOM 1394 O O . GLU A 1 177 ? -16.126 -6.502 6.954 1.00 97.94 177 GLU A O 1
ATOM 1399 N N . LEU A 1 178 ? -16.352 -4.713 8.274 1.00 97.75 178 LEU A N 1
ATOM 1400 C CA . LEU A 1 178 ? -17.271 -4.029 7.363 1.00 97.75 178 LEU A CA 1
ATOM 1401 C C . LEU A 1 178 ? -16.624 -3.766 5.993 1.00 97.75 178 LEU A C 1
ATOM 1403 O O . LEU A 1 178 ? -17.266 -3.981 4.961 1.00 97.75 178 LEU A O 1
ATOM 1407 N N . ALA A 1 179 ? -15.363 -3.323 5.965 1.00 97.88 179 ALA A N 1
ATOM 1408 C CA . ALA A 1 179 ? -14.621 -3.130 4.718 1.00 97.88 179 ALA A CA 1
ATOM 1409 C C . ALA A 1 179 ? -14.432 -4.455 3.959 1.00 97.88 179 ALA A C 1
ATOM 1411 O O . ALA A 1 179 ? -14.704 -4.521 2.759 1.00 97.88 179 ALA A O 1
ATOM 1412 N N . TYR A 1 180 ? -14.030 -5.517 4.666 1.00 97.81 180 TYR A N 1
ATOM 1413 C CA . TYR A 1 180 ? -13.879 -6.876 4.133 1.00 97.81 180 TYR A CA 1
ATOM 1414 C C . TYR A 1 180 ? -15.182 -7.389 3.496 1.00 97.81 180 TYR A C 1
ATOM 1416 O O . TYR A 1 180 ? -15.172 -7.879 2.364 1.00 97.81 180 TYR A O 1
ATOM 1424 N N . ASN A 1 181 ? -16.318 -7.206 4.174 1.00 96.06 181 ASN A N 1
ATOM 1425 C CA . ASN A 1 181 ? -17.633 -7.647 3.704 1.00 96.06 181 ASN A CA 1
ATOM 1426 C C . ASN A 1 181 ? -18.142 -6.845 2.496 1.00 96.06 181 ASN A C 1
ATOM 1428 O O . ASN A 1 181 ? -18.815 -7.394 1.621 1.00 96.06 181 ASN A O 1
ATOM 1432 N N . LYS A 1 182 ? -17.806 -5.551 2.406 1.00 95.62 182 LYS A N 1
ATOM 1433 C CA . LYS A 1 182 ? -18.151 -4.712 1.245 1.00 95.62 182 LYS A CA 1
ATOM 1434 C C . LYS A 1 182 ? -17.278 -4.985 0.012 1.00 95.62 182 LYS A C 1
ATOM 1436 O O . LYS A 1 182 ? -17.657 -4.586 -1.090 1.00 95.62 182 LYS A O 1
ATOM 1441 N N . ALA A 1 183 ? -16.140 -5.662 0.157 1.00 93.62 183 ALA A N 1
ATOM 1442 C CA . ALA A 1 183 ? -15.189 -5.931 -0.924 1.00 93.62 183 ALA A CA 1
ATOM 1443 C C . ALA A 1 183 ? -15.496 -7.210 -1.727 1.00 93.62 183 ALA A C 1
ATOM 1445 O O . ALA A 1 183 ? -14.613 -8.032 -1.991 1.00 93.62 183 ALA A O 1
ATOM 1446 N N . ASN A 1 184 ? -16.761 -7.341 -2.133 1.00 79.19 184 ASN A N 1
ATOM 1447 C CA . ASN A 1 184 ? -17.269 -8.396 -3.014 1.00 79.19 184 ASN A CA 1
ATOM 1448 C C . ASN A 1 184 ? -17.137 -8.082 -4.513 1.00 79.19 184 ASN A C 1
ATOM 1450 O O . ASN A 1 184 ? -16.934 -6.906 -4.916 1.00 79.19 184 ASN A O 1
#

Radius of gyration: 20.56 Å; chains: 1; bounding box: 50×32×54 Å

Foldseek 3Di:
DPPVVLVVLQVVCCVVQVDGLVRLLVVLVVVVPPDLVVSLVCCCPVVVDDSVSSNSSSCVNVLNPPPSDDLVRLVVQQCVLQVQCVVVVVVVVVVLCVLDVQWDWDRDNFWIWIAGLHTAWTWGSPDSQKTKIFGAQPPDDADDQWAADDDDPDPGGTIGIDRHPVVVDPVVVVRSSNSVVVRD